Protein AF-A0A925W8T1-F1 (afdb_monomer_lite)

Radius of gyration: 24.23 Å; chains: 1; bounding box: 52×36×77 Å

Structure (mmCIF, N/CA/C/O backbone):
data_AF-A0A925W8T1-F1
#
_entry.id   AF-A0A925W8T1-F1
#
loop_
_atom_site.group_PDB
_atom_site.id
_atom_site.type_symbol
_atom_site.label_atom_id
_atom_site.label_alt_id
_atom_site.label_comp_id
_atom_site.label_asym_id
_atom_site.label_entity_id
_atom_site.label_seq_id
_atom_site.pdbx_PDB_ins_code
_atom_site.Cartn_x
_atom_site.Cartn_y
_atom_site.Cartn_z
_atom_site.occupancy
_atom_site.B_iso_or_equiv
_atom_site.auth_seq_id
_atom_site.auth_comp_id
_atom_site.auth_asym_id
_atom_site.auth_atom_id
_atom_site.pdbx_PDB_model_num
ATOM 1 N N . GLY A 1 1 ? -31.695 -5.534 8.759 1.00 83.12 1 GLY A N 1
ATOM 2 C CA . GLY A 1 1 ? -30.241 -5.571 9.000 1.00 83.12 1 GLY A CA 1
ATOM 3 C C . GLY A 1 1 ? -29.529 -6.253 7.851 1.00 83.12 1 GLY A C 1
ATOM 4 O O . GLY A 1 1 ? -29.189 -5.572 6.898 1.00 83.12 1 GLY A O 1
ATOM 5 N N . ALA A 1 2 ? -29.383 -7.581 7.902 1.00 87.00 2 ALA A N 1
ATOM 6 C CA . ALA A 1 2 ? -28.618 -8.359 6.917 1.00 87.00 2 ALA A CA 1
ATOM 7 C C . ALA A 1 2 ? -29.061 -8.156 5.456 1.00 87.00 2 ALA A C 1
ATOM 9 O O . ALA A 1 2 ? -28.222 -7.875 4.614 1.00 87.00 2 ALA A O 1
ATOM 10 N N . ALA A 1 3 ? -30.365 -8.206 5.163 1.00 93.88 3 ALA A N 1
ATOM 11 C CA . ALA A 1 3 ? -30.864 -7.979 3.801 1.00 93.88 3 ALA A CA 1
ATOM 12 C C . ALA A 1 3 ? -30.507 -6.583 3.258 1.00 93.88 3 ALA A C 1
ATOM 14 O O . ALA A 1 3 ? -30.093 -6.456 2.113 1.00 93.88 3 ALA A O 1
ATOM 15 N N . LEU A 1 4 ? -30.606 -5.543 4.095 1.00 93.62 4 LEU A N 1
ATOM 16 C CA . LEU A 1 4 ? -30.207 -4.186 3.715 1.00 93.62 4 LEU A CA 1
ATOM 17 C C . LEU A 1 4 ? -28.690 -4.090 3.505 1.00 93.62 4 LEU A C 1
ATOM 19 O O . LEU A 1 4 ? -28.257 -3.466 2.548 1.00 93.62 4 LEU A O 1
ATOM 23 N N . ALA A 1 5 ? -27.888 -4.734 4.357 1.00 90.25 5 ALA A N 1
ATOM 24 C CA . ALA A 1 5 ? -26.436 -4.781 4.186 1.00 90.25 5 ALA A CA 1
ATOM 25 C C . ALA A 1 5 ? -26.038 -5.488 2.879 1.00 90.25 5 ALA A C 1
ATOM 27 O O . ALA A 1 5 ? -25.214 -4.969 2.135 1.00 90.25 5 ALA A O 1
ATOM 28 N N . LEU A 1 6 ? -26.671 -6.622 2.560 1.00 94.88 6 LEU A N 1
ATOM 29 C CA . LEU A 1 6 ? -26.467 -7.329 1.294 1.00 94.88 6 LEU A CA 1
ATOM 30 C C . LEU A 1 6 ? -26.912 -6.492 0.096 1.00 94.88 6 LEU A C 1
ATOM 32 O O . LEU A 1 6 ? -26.213 -6.469 -0.906 1.00 94.88 6 LEU A O 1
ATOM 36 N N . LEU A 1 7 ? -28.029 -5.770 0.201 1.00 96.88 7 LEU A N 1
ATOM 37 C CA . LEU A 1 7 ? -28.478 -4.865 -0.854 1.00 96.88 7 LEU A CA 1
ATOM 38 C C . LEU A 1 7 ? -27.454 -3.748 -1.097 1.00 96.88 7 LEU A C 1
ATOM 40 O O . LEU A 1 7 ? -27.077 -3.515 -2.242 1.00 96.88 7 LEU A O 1
ATOM 44 N N . LEU A 1 8 ? -26.960 -3.111 -0.031 1.00 97.25 8 LEU A N 1
ATOM 45 C CA . LEU A 1 8 ? -25.934 -2.067 -0.115 1.00 97.25 8 LEU A CA 1
ATOM 46 C C . LEU A 1 8 ? -24.600 -2.598 -0.658 1.00 97.25 8 LEU A C 1
ATOM 48 O O . LEU A 1 8 ? -23.899 -1.873 -1.356 1.00 97.25 8 LEU A O 1
ATOM 52 N N . TRP A 1 9 ? -24.256 -3.855 -0.366 1.00 96.38 9 TRP A N 1
ATOM 53 C CA . TRP A 1 9 ? -23.019 -4.484 -0.834 1.00 96.38 9 TRP A CA 1
ATOM 54 C C . TRP A 1 9 ? -23.154 -5.172 -2.204 1.00 96.38 9 TRP A C 1
ATOM 56 O O . TRP A 1 9 ? -22.153 -5.471 -2.852 1.00 96.38 9 TRP A O 1
ATOM 66 N N . SER A 1 10 ? -24.380 -5.377 -2.692 1.00 97.19 10 SER A N 1
ATOM 67 C CA . SER A 1 10 ? -24.643 -6.076 -3.954 1.00 97.19 10 SER A CA 1
ATOM 68 C C . SER A 1 10 ? -23.937 -5.483 -5.181 1.00 97.19 10 SER A C 1
ATOM 70 O O . SER A 1 10 ? -23.471 -6.288 -5.989 1.00 97.19 10 SER A O 1
ATOM 72 N N . PRO A 1 11 ? -23.743 -4.150 -5.330 1.00 97.50 11 PRO A N 1
ATOM 73 C CA . PRO A 1 11 ? -22.988 -3.620 -6.466 1.00 97.50 11 PRO A CA 1
ATOM 74 C C . PRO A 1 11 ? -21.534 -4.103 -6.479 1.00 97.50 11 PRO A C 1
ATOM 76 O O . PRO A 1 11 ? -20.989 -4.396 -7.538 1.00 97.50 11 PRO A O 1
ATOM 79 N N . ASN A 1 12 ? -20.916 -4.249 -5.302 1.00 95.81 12 ASN A N 1
ATOM 80 C CA . ASN A 1 12 ? -19.551 -4.754 -5.178 1.00 95.81 12 ASN A CA 1
ATOM 81 C C . ASN A 1 12 ? -19.480 -6.254 -5.499 1.00 95.81 12 ASN A C 1
ATOM 83 O O . ASN A 1 12 ? -18.602 -6.667 -6.250 1.00 95.81 12 ASN A O 1
ATOM 87 N N . LEU A 1 13 ? -20.434 -7.052 -5.006 1.00 95.75 13 LEU A N 1
ATOM 88 C CA . LEU A 1 13 ? -20.516 -8.485 -5.315 1.00 95.75 13 LEU A CA 1
ATOM 89 C C . LEU A 1 13 ? -20.732 -8.745 -6.809 1.00 95.75 13 LEU A C 1
ATOM 91 O O . LEU A 1 13 ? -20.100 -9.631 -7.381 1.00 95.75 13 LEU A O 1
ATOM 95 N N . LEU A 1 14 ? -21.604 -7.959 -7.445 1.00 97.12 14 LEU A N 1
ATOM 96 C CA . LEU A 1 14 ? -21.852 -8.053 -8.879 1.00 97.12 14 LEU A CA 1
ATOM 97 C C . LEU A 1 14 ? -20.594 -7.703 -9.677 1.00 97.12 14 LEU A C 1
ATOM 99 O O . LEU A 1 14 ? -20.233 -8.439 -10.592 1.00 97.12 14 LEU A O 1
ATOM 103 N N . TRP A 1 15 ? -19.905 -6.623 -9.301 1.00 95.62 15 TRP A N 1
ATOM 104 C CA . TRP A 1 15 ? -18.660 -6.228 -9.949 1.00 95.62 15 TRP A CA 1
ATOM 105 C C . TRP A 1 15 ? -17.570 -7.298 -9.790 1.00 95.62 15 TRP A C 1
ATOM 107 O O . TRP A 1 15 ? -16.943 -7.668 -10.777 1.00 95.62 15 TRP A O 1
ATOM 117 N N . GLN A 1 16 ? -17.388 -7.865 -8.592 1.00 94.88 16 GLN A N 1
ATOM 118 C CA . GLN A 1 16 ? -16.431 -8.959 -8.367 1.00 94.88 16 GLN A CA 1
ATOM 119 C C . GLN A 1 16 ? -16.737 -10.163 -9.267 1.00 94.88 16 GLN A C 1
ATOM 121 O O . GLN A 1 16 ? -15.839 -10.670 -9.935 1.00 94.88 16 GLN A O 1
ATOM 126 N N . ALA A 1 17 ? -18.005 -10.582 -9.341 1.00 95.81 17 ALA A N 1
ATOM 127 C CA . ALA A 1 17 ? -18.419 -11.704 -10.179 1.00 95.81 17 ALA A CA 1
ATOM 128 C C . ALA A 1 17 ? -18.184 -11.443 -11.678 1.00 95.81 17 ALA A C 1
ATOM 130 O O . ALA A 1 17 ? -17.764 -12.347 -12.396 1.00 95.81 17 ALA A O 1
ATOM 131 N N . GLN A 1 18 ? -18.417 -10.213 -12.146 1.00 95.62 18 GLN A N 1
ATOM 132 C CA . GLN A 1 18 ? -18.192 -9.816 -13.541 1.00 95.62 18 GLN A CA 1
ATOM 133 C C . GLN A 1 18 ? -16.706 -9.696 -13.912 1.00 95.62 18 GLN A C 1
ATOM 135 O O . GLN A 1 18 ? -16.379 -9.787 -15.090 1.00 95.62 18 GLN A O 1
ATOM 140 N N . ASN A 1 19 ? -15.817 -9.527 -12.928 1.00 91.38 19 ASN A N 1
ATOM 141 C CA . ASN A 1 19 ? -14.378 -9.330 -13.134 1.00 91.38 19 ASN A CA 1
ATOM 142 C C . ASN A 1 19 ? -13.529 -10.521 -12.650 1.00 91.38 19 ASN A C 1
ATOM 144 O O . ASN A 1 19 ? -12.322 -10.387 -12.475 1.00 91.38 19 ASN A O 1
ATOM 148 N N . GLY A 1 20 ? -14.139 -11.691 -12.420 1.00 91.44 20 GLY A N 1
ATOM 149 C CA . GLY A 1 20 ? -13.403 -12.915 -12.082 1.00 91.44 20 GLY A CA 1
ATOM 150 C C . GLY A 1 20 ? -12.859 -12.975 -10.651 1.00 91.44 20 GLY A C 1
ATOM 151 O O . GLY A 1 20 ? -11.894 -13.686 -10.402 1.00 91.44 20 GLY A O 1
ATOM 152 N N . TRP A 1 21 ? -13.484 -12.269 -9.704 1.00 93.00 21 TRP A N 1
ATOM 153 C CA . TRP A 1 21 ? -13.113 -12.248 -8.280 1.00 93.00 21 TRP A CA 1
ATOM 154 C C . TRP A 1 21 ? -11.670 -11.781 -7.999 1.00 93.00 21 TRP A C 1
ATOM 156 O O . TRP A 1 21 ? -10.923 -12.479 -7.306 1.00 93.00 21 TRP A O 1
ATOM 166 N N . PRO A 1 22 ? -11.264 -10.576 -8.446 1.00 90.94 22 PRO A N 1
ATOM 167 C CA . PRO A 1 22 ? -9.912 -10.059 -8.215 1.00 90.94 22 PRO A CA 1
ATOM 168 C C . PRO A 1 22 ? -9.542 -9.975 -6.726 1.00 90.94 22 PRO A C 1
ATOM 170 O O . PRO A 1 22 ? -8.374 -10.111 -6.373 1.00 90.94 22 PRO A O 1
ATOM 173 N N . GLN A 1 23 ? -10.521 -9.808 -5.827 1.00 90.50 23 GLN A N 1
ATOM 174 C CA . GLN A 1 23 ? -10.261 -9.845 -4.386 1.00 90.50 23 GLN A CA 1
ATOM 175 C C . GLN A 1 23 ? -9.788 -11.227 -3.907 1.00 90.50 23 GLN A C 1
ATOM 177 O O . GLN A 1 23 ? -8.952 -11.297 -3.009 1.00 90.50 23 GLN A O 1
ATOM 182 N N . ALA A 1 24 ? -10.310 -12.314 -4.484 1.00 91.62 24 ALA A N 1
ATOM 183 C CA . ALA A 1 24 ? -9.874 -13.668 -4.152 1.00 91.62 24 ALA A CA 1
ATOM 184 C C . ALA A 1 24 ? -8.456 -13.925 -4.679 1.00 91.62 24 ALA A C 1
ATOM 186 O O . ALA A 1 24 ? -7.611 -14.376 -3.914 1.00 91.62 24 ALA A O 1
ATOM 187 N N . ALA A 1 25 ? -8.173 -13.527 -5.925 1.00 91.00 25 ALA A N 1
ATOM 188 C CA . ALA A 1 25 ? -6.834 -13.619 -6.510 1.00 91.00 25 ALA A CA 1
ATOM 189 C C . ALA A 1 25 ? -5.784 -12.847 -5.686 1.00 91.00 25 ALA A C 1
ATOM 191 O O . ALA A 1 25 ? -4.718 -13.374 -5.379 1.00 91.00 25 ALA A O 1
ATOM 192 N N . MET A 1 26 ? -6.113 -11.628 -5.245 1.00 90.94 26 MET A N 1
ATOM 193 C CA . MET A 1 26 ? -5.250 -10.847 -4.353 1.00 90.94 26 MET A CA 1
ATOM 194 C C . MET A 1 26 ? -5.062 -11.526 -2.986 1.00 90.94 26 MET A C 1
ATOM 196 O O . MET A 1 26 ? -3.954 -11.557 -2.457 1.00 90.94 26 MET A O 1
ATOM 200 N N . ALA A 1 27 ? -6.127 -12.087 -2.403 1.00 90.50 27 ALA A N 1
ATOM 201 C CA . ALA A 1 27 ? -6.033 -12.796 -1.128 1.00 90.50 27 ALA A CA 1
ATOM 202 C C . ALA A 1 27 ? -5.154 -14.055 -1.226 1.00 90.50 27 ALA A C 1
ATOM 204 O O . ALA A 1 27 ? -4.393 -14.332 -0.299 1.00 90.50 27 ALA A O 1
ATOM 205 N N . ASP A 1 28 ? -5.237 -14.790 -2.337 1.00 91.19 28 ASP A N 1
ATOM 206 C CA . ASP A 1 28 ? -4.373 -15.938 -2.610 1.00 91.19 28 ASP A CA 1
ATOM 207 C C . ASP A 1 28 ? -2.910 -15.500 -2.774 1.00 91.19 28 ASP A C 1
ATOM 209 O O . ASP A 1 28 ? -2.044 -16.081 -2.121 1.00 91.19 28 ASP A O 1
ATOM 213 N N . SER A 1 29 ? -2.646 -14.417 -3.516 1.00 89.50 29 SER A N 1
ATOM 214 C CA . SER A 1 29 ? -1.294 -13.857 -3.665 1.00 89.50 29 SER A CA 1
ATOM 215 C C . SER A 1 29 ? -0.671 -13.452 -2.326 1.00 89.50 29 SER A C 1
ATOM 217 O O . SER A 1 29 ? 0.427 -13.886 -1.983 1.00 89.50 29 SER A O 1
ATOM 219 N N . ILE A 1 30 ? -1.403 -12.688 -1.504 1.00 88.62 30 ILE A N 1
ATOM 220 C CA . ILE A 1 30 ? -0.943 -12.284 -0.163 1.00 88.62 30 ILE A CA 1
ATOM 221 C C . ILE A 1 30 ? -0.680 -13.513 0.712 1.00 88.62 30 ILE A C 1
ATOM 223 O O . ILE A 1 30 ? 0.279 -13.546 1.483 1.00 88.62 30 ILE A O 1
ATOM 227 N N . ARG A 1 31 ? -1.533 -14.539 0.622 1.00 90.69 31 ARG A N 1
ATOM 228 C CA . ARG A 1 31 ? -1.366 -15.770 1.397 1.00 90.69 31 ARG A CA 1
ATOM 229 C C . ARG A 1 31 ? -0.107 -16.534 0.988 1.00 90.69 31 ARG A C 1
ATOM 231 O O . ARG A 1 31 ? 0.517 -17.132 1.864 1.00 90.69 31 ARG A O 1
ATOM 238 N N . GLU A 1 32 ? 0.217 -16.565 -0.299 1.00 90.38 32 GLU A N 1
ATOM 239 C CA . GLU A 1 32 ? 1.383 -17.268 -0.841 1.00 90.38 32 GLU A CA 1
ATOM 240 C C . GLU A 1 32 ? 2.694 -16.542 -0.534 1.00 90.38 32 GLU A C 1
ATOM 242 O O . GLU A 1 32 ? 3.654 -17.196 -0.133 1.00 90.38 32 GLU A O 1
ATOM 247 N N . GLN A 1 33 ? 2.714 -15.213 -0.654 1.00 85.12 33 GLN A N 1
ATOM 248 C CA . GLN A 1 33 ? 3.902 -14.394 -0.400 1.00 85.12 33 GLN A CA 1
ATOM 249 C C . GLN A 1 33 ? 4.166 -14.210 1.103 1.00 85.12 33 GLN A C 1
ATOM 251 O O . GLN A 1 33 ? 5.224 -14.584 1.605 1.00 85.12 33 GLN A O 1
ATOM 256 N N . ASP A 1 34 ? 3.166 -13.716 1.841 1.00 89.00 34 ASP A N 1
ATOM 257 C CA . ASP A 1 34 ? 3.345 -13.197 3.206 1.00 89.00 34 ASP A CA 1
ATOM 258 C C . ASP A 1 34 ? 2.569 -14.004 4.260 1.00 89.00 34 ASP A C 1
ATOM 260 O O . ASP A 1 34 ? 2.610 -13.718 5.458 1.00 89.00 34 ASP A O 1
ATOM 264 N N . GLY A 1 35 ? 1.796 -15.015 3.854 1.00 92.56 35 GLY A N 1
ATOM 265 C CA . GLY A 1 35 ? 0.783 -15.614 4.721 1.00 92.56 35 GLY A CA 1
ATOM 266 C C . GLY A 1 35 ? 1.336 -16.273 5.989 1.00 92.56 35 GLY A C 1
ATOM 267 O O . GLY A 1 35 ? 0.632 -16.323 7.001 1.00 92.56 35 GLY A O 1
ATOM 268 N N . ALA A 1 36 ? 2.551 -16.824 5.962 1.00 92.81 36 ALA A N 1
ATOM 269 C CA . ALA A 1 36 ? 3.170 -17.414 7.152 1.00 92.81 36 ALA A CA 1
ATOM 270 C C . ALA A 1 36 ? 3.574 -16.332 8.163 1.00 92.81 36 ALA A C 1
ATOM 272 O O . ALA A 1 36 ? 3.228 -16.428 9.343 1.00 92.81 36 ALA A O 1
ATOM 273 N N . GLU A 1 37 ? 4.239 -15.282 7.682 1.00 91.94 37 GLU A N 1
ATOM 274 C CA . GLU A 1 37 ? 4.638 -14.134 8.490 1.00 91.94 37 GLU A CA 1
ATOM 275 C C . GLU A 1 37 ? 3.416 -13.413 9.057 1.00 91.94 37 GLU A C 1
ATOM 277 O O . GLU A 1 37 ? 3.319 -13.252 10.272 1.00 91.94 37 GLU A O 1
ATOM 282 N N . ASN A 1 38 ? 2.430 -13.090 8.215 1.00 93.50 38 ASN A N 1
ATOM 283 C CA . ASN A 1 38 ? 1.188 -12.432 8.624 1.00 93.50 38 ASN A CA 1
ATOM 284 C C . ASN A 1 38 ? 0.483 -13.181 9.758 1.00 93.50 38 ASN A C 1
ATOM 286 O O . ASN A 1 38 ? -0.018 -12.562 10.694 1.00 93.50 38 ASN A O 1
ATOM 290 N N . ARG A 1 39 ? 0.453 -14.520 9.714 1.00 94.88 39 ARG A N 1
ATOM 291 C CA . ARG A 1 39 ? -0.140 -15.345 10.782 1.00 94.88 39 ARG A CA 1
ATOM 292 C C . ARG A 1 39 ? 0.668 -15.293 12.070 1.00 94.88 39 ARG A C 1
ATOM 294 O O . ARG A 1 39 ? 0.080 -15.205 13.147 1.00 94.88 39 ARG A O 1
ATOM 301 N N . LEU A 1 40 ? 1.994 -15.355 11.961 1.00 94.81 40 LEU A N 1
ATOM 302 C CA . LEU A 1 40 ? 2.904 -15.311 13.102 1.00 94.81 40 LEU A CA 1
ATOM 303 C C . LEU A 1 40 ? 2.841 -13.952 13.814 1.00 94.81 40 LEU A C 1
ATOM 305 O O . LEU A 1 40 ? 2.781 -13.891 15.043 1.00 94.81 40 LEU A O 1
ATOM 309 N N . THR A 1 41 ? 2.818 -12.865 13.044 1.00 91.94 41 THR A N 1
ATOM 310 C CA . THR A 1 41 ? 2.829 -11.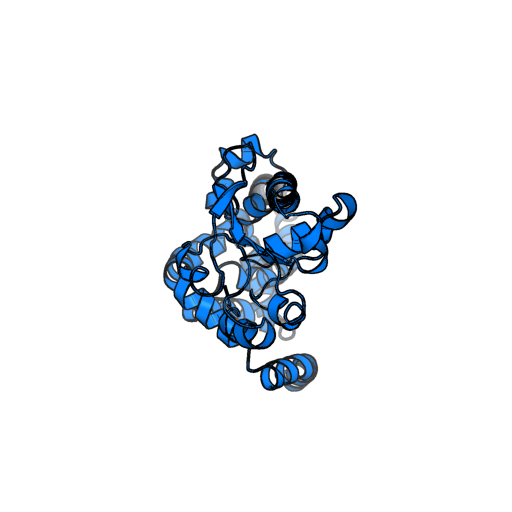489 13.551 1.00 91.94 41 THR A CA 1
ATOM 311 C C . THR A 1 41 ? 1.433 -10.958 13.883 1.00 91.94 41 THR A C 1
ATOM 313 O O . THR A 1 41 ? 1.323 -9.941 14.569 1.00 91.94 41 THR A O 1
ATOM 316 N N . PHE A 1 42 ? 0.359 -11.656 13.487 1.00 94.19 42 PHE A N 1
ATOM 317 C CA . PHE A 1 42 ? -1.023 -11.199 13.650 1.00 94.19 42 PHE A CA 1
ATOM 318 C C . PHE A 1 42 ? -1.338 -10.706 15.068 1.00 94.19 42 PHE A C 1
ATOM 320 O O . PHE A 1 42 ? -1.718 -9.549 15.255 1.00 94.19 42 PHE A O 1
ATOM 327 N N . LEU A 1 43 ? -1.187 -11.581 16.071 1.00 91.69 43 LEU A N 1
ATOM 328 C CA . LEU A 1 43 ? -1.544 -11.291 17.461 1.00 91.69 43 LEU A CA 1
ATOM 329 C C . LEU A 1 43 ? -0.681 -10.186 18.097 1.00 91.69 43 LEU A C 1
ATOM 331 O O . LEU A 1 43 ? -1.274 -9.269 18.673 1.00 91.69 43 LEU A O 1
ATOM 335 N N . PRO A 1 44 ? 0.669 -10.217 18.024 1.00 91.81 44 PRO A N 1
ATOM 336 C CA . PRO A 1 44 ? 1.468 -9.133 18.588 1.00 91.81 44 PRO A CA 1
ATOM 337 C C . PRO A 1 44 ? 1.156 -7.787 17.920 1.00 91.81 44 PRO A C 1
ATOM 339 O O . PRO A 1 44 ? 1.030 -6.781 18.623 1.00 91.81 44 PRO A O 1
ATOM 342 N N . LEU A 1 45 ? 0.920 -7.759 16.603 1.00 90.00 45 LEU A N 1
ATOM 343 C CA . LEU A 1 45 ? 0.573 -6.520 15.906 1.00 90.00 45 LEU A CA 1
ATOM 344 C C . LEU A 1 45 ? -0.812 -5.978 16.281 1.00 90.00 45 LEU A C 1
ATOM 346 O O . LEU A 1 45 ? -0.966 -4.761 16.312 1.00 90.00 45 LEU A O 1
ATOM 350 N N . GLN A 1 46 ? -1.787 -6.805 16.687 1.00 90.00 46 GLN A N 1
ATOM 351 C CA . GLN A 1 46 ? -3.068 -6.277 17.198 1.00 90.00 46 GLN A CA 1
ATOM 352 C C . GLN A 1 46 ? -2.889 -5.386 18.438 1.00 90.00 46 GLN A C 1
ATOM 354 O O . GLN A 1 46 ? -3.659 -4.449 18.647 1.00 90.00 46 GLN A O 1
ATOM 359 N N . LEU A 1 47 ? -1.880 -5.671 19.267 1.00 88.00 47 LEU A N 1
ATOM 360 C CA . LEU A 1 47 ? -1.570 -4.875 20.456 1.00 88.00 47 LEU A CA 1
ATOM 361 C C . LEU A 1 47 ? -0.737 -3.641 20.105 1.00 88.00 47 LEU A C 1
ATOM 363 O O . LEU A 1 47 ? -0.963 -2.569 20.665 1.00 88.00 47 LEU A O 1
ATOM 367 N N . VAL A 1 48 ? 0.223 -3.790 19.189 1.00 86.56 48 VAL A N 1
ATOM 368 C CA . VAL A 1 48 ? 1.150 -2.716 18.806 1.00 86.56 48 VAL A CA 1
ATOM 369 C C . VAL A 1 48 ? 0.461 -1.653 17.952 1.00 86.56 48 VAL A C 1
ATOM 371 O O . VAL A 1 48 ? 0.586 -0.474 18.272 1.00 86.56 48 VAL A O 1
ATOM 374 N N . LEU A 1 49 ? -0.319 -2.045 16.938 1.00 83.31 49 LEU A N 1
ATOM 375 C CA . LEU A 1 49 ? -0.958 -1.121 15.987 1.00 83.31 49 LEU A CA 1
ATOM 376 C C . LEU A 1 49 ? -1.947 -0.152 16.653 1.00 83.31 49 LEU A C 1
ATOM 378 O O . LEU A 1 49 ? -2.117 0.973 16.195 1.00 83.31 49 LEU A O 1
ATOM 382 N N . LEU A 1 50 ? -2.588 -0.565 17.750 1.00 80.69 50 LEU A N 1
ATOM 383 C CA . LEU A 1 50 ? -3.481 0.291 18.538 1.00 80.69 50 LEU A CA 1
ATOM 384 C C . LEU A 1 50 ? -2.747 1.081 19.635 1.00 80.69 50 LEU A C 1
ATOM 386 O O . LEU A 1 50 ? -3.308 2.020 20.188 1.00 80.69 50 LEU A O 1
ATOM 390 N N . SER A 1 51 ? -1.517 0.694 19.977 1.00 89.25 51 SER A N 1
ATOM 391 C CA . SER A 1 51 ? -0.864 0.906 21.274 1.00 89.25 51 SER A CA 1
ATOM 392 C C . SER A 1 51 ? -1.433 0.025 22.403 1.00 89.25 51 SER A C 1
ATOM 394 O O . SER A 1 51 ? -2.627 0.105 22.722 1.00 89.25 51 SER A O 1
ATOM 396 N N . PRO A 1 52 ? -0.579 -0.724 23.136 1.00 91.25 52 PRO A N 1
ATOM 397 C CA . PRO A 1 52 ? -1.005 -1.511 24.297 1.00 91.25 52 PRO A CA 1
ATOM 398 C C . PRO A 1 52 ? -1.696 -0.672 25.383 1.00 91.25 52 PRO A C 1
ATOM 400 O O . PRO A 1 52 ? -2.540 -1.170 26.128 1.00 91.25 52 PRO A O 1
ATOM 403 N N . LEU A 1 53 ? -1.375 0.624 25.452 1.00 93.12 53 LEU A N 1
ATOM 404 C CA . LEU A 1 53 ? -1.949 1.569 26.412 1.00 93.12 53 LEU A CA 1
ATOM 405 C C . LEU A 1 53 ? -3.431 1.871 26.146 1.00 93.12 53 LEU A C 1
ATOM 407 O O . LEU A 1 53 ? -4.142 2.274 27.068 1.00 93.12 53 LEU A O 1
ATOM 411 N N . LEU A 1 54 ? -3.914 1.660 24.917 1.00 91.88 54 LEU A N 1
ATOM 412 C CA . LEU A 1 54 ? -5.314 1.876 24.540 1.00 91.88 54 LEU A CA 1
ATOM 413 C C . LEU A 1 54 ? -6.171 0.604 24.642 1.00 91.88 54 LEU A C 1
ATOM 415 O O . LEU A 1 54 ? -7.396 0.680 24.546 1.00 91.88 54 LEU A O 1
ATOM 419 N N . VAL A 1 55 ? -5.574 -0.560 24.919 1.00 93.44 55 VAL A N 1
ATOM 420 C CA . VAL A 1 55 ? -6.306 -1.831 25.060 1.00 93.44 55 VAL A CA 1
ATOM 421 C C . VAL A 1 55 ? -7.387 -1.779 26.153 1.00 93.44 55 VAL A C 1
ATOM 423 O O . VAL A 1 55 ? -8.511 -2.205 25.879 1.00 93.44 55 VAL A O 1
ATOM 426 N N . PRO A 1 56 ? -7.154 -1.220 27.361 1.00 94.56 56 PRO A N 1
ATOM 427 C CA . PRO A 1 56 ? -8.219 -1.110 28.361 1.00 94.56 56 PRO A CA 1
ATOM 428 C C . PRO A 1 56 ? -9.416 -0.289 27.865 1.00 94.56 56 PRO A C 1
ATOM 430 O O . PRO A 1 56 ? -10.564 -0.639 28.137 1.00 94.56 56 PRO A O 1
ATOM 433 N N . LEU A 1 57 ? -9.155 0.776 27.099 1.00 94.88 57 LEU A N 1
ATOM 434 C CA . LEU A 1 57 ? -10.190 1.621 26.508 1.00 94.88 57 LEU A CA 1
ATOM 435 C C . LEU A 1 57 ? -11.010 0.846 25.466 1.00 94.88 57 LEU A C 1
ATOM 437 O O . LEU A 1 57 ? -12.242 0.915 25.476 1.00 94.88 57 LEU A O 1
ATOM 441 N N . LEU A 1 58 ? -10.337 0.052 24.629 1.00 94.94 58 LEU A N 1
ATOM 442 C CA . LEU A 1 58 ? -10.968 -0.850 23.666 1.00 94.94 58 LEU A CA 1
ATOM 443 C C . LEU A 1 58 ? -11.895 -1.863 24.359 1.00 94.94 58 LEU A C 1
ATOM 445 O O . LEU A 1 58 ? -13.033 -2.052 23.928 1.00 94.94 58 LEU A O 1
ATOM 449 N N . VAL A 1 59 ? -11.442 -2.477 25.459 1.00 96.31 59 VAL A N 1
ATOM 450 C CA . VAL A 1 59 ? -12.232 -3.446 26.241 1.00 96.31 59 VAL A CA 1
ATOM 451 C C . VAL A 1 59 ? -13.485 -2.792 26.822 1.00 96.31 59 VAL A C 1
ATOM 453 O O . VAL A 1 59 ? -14.576 -3.354 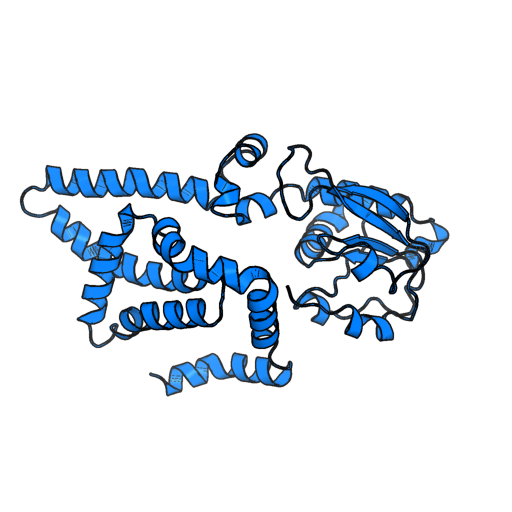26.715 1.00 96.31 59 VAL A O 1
ATOM 456 N N . VAL A 1 60 ? -13.364 -1.587 27.391 1.00 97.62 60 VAL A N 1
ATOM 457 C CA . VAL A 1 60 ? -14.520 -0.823 27.889 1.00 97.62 60 VAL A CA 1
ATOM 458 C C . VAL A 1 60 ? -15.524 -0.577 26.763 1.00 97.62 60 VAL A C 1
ATOM 460 O O . VAL A 1 60 ? -16.715 -0.830 26.943 1.00 97.62 60 VAL A O 1
ATOM 463 N N . GLY A 1 61 ? -15.051 -0.154 25.590 1.00 97.56 61 GLY A N 1
ATOM 464 C CA . GLY A 1 61 ? -15.883 0.028 24.405 1.00 97.56 61 GLY A CA 1
ATOM 465 C C . GLY A 1 61 ? -16.588 -1.243 23.949 1.00 97.56 61 GLY A C 1
ATOM 466 O O . GLY A 1 61 ? -17.804 -1.244 23.759 1.00 97.56 61 GLY A O 1
ATOM 467 N N . GLY A 1 62 ? -15.855 -2.352 23.858 1.00 97.38 62 GLY A N 1
ATOM 468 C CA . GLY A 1 62 ? -16.410 -3.658 23.510 1.00 97.38 62 GLY A CA 1
ATOM 469 C C . GLY A 1 62 ? -17.522 -4.093 24.467 1.00 97.38 62 GLY A C 1
ATOM 470 O O . GLY A 1 62 ? -18.569 -4.559 24.018 1.00 97.38 62 GLY A O 1
ATOM 471 N N . VAL A 1 63 ? -17.345 -3.869 25.773 1.00 97.69 63 VAL A N 1
ATOM 472 C CA . VAL A 1 63 ? -18.355 -4.158 26.804 1.00 97.69 63 VAL A CA 1
ATOM 473 C C . VAL A 1 63 ? -19.587 -3.253 26.674 1.00 97.69 63 VAL A C 1
ATOM 475 O O . VAL A 1 63 ? -20.714 -3.726 26.837 1.00 97.69 63 VAL A O 1
ATOM 478 N N . VAL A 1 64 ? -19.401 -1.963 26.382 1.00 97.56 64 VAL A N 1
ATOM 479 C CA . VAL A 1 64 ? -20.502 -1.006 26.165 1.00 97.56 64 VAL A CA 1
ATOM 480 C C . VAL A 1 64 ? -21.342 -1.420 24.963 1.00 97.56 64 VAL A C 1
ATOM 482 O O . VAL A 1 64 ? -22.563 -1.540 25.075 1.00 97.56 64 VAL A O 1
ATOM 485 N N . LEU A 1 65 ? -20.689 -1.692 23.832 1.00 97.19 65 LEU A N 1
ATOM 486 C CA . LEU A 1 65 ? -21.360 -2.097 22.601 1.00 97.19 65 LEU A CA 1
ATOM 487 C C . LEU A 1 65 ? -22.026 -3.469 22.756 1.00 97.19 65 LEU A C 1
ATOM 489 O O . LEU A 1 65 ? -23.162 -3.636 22.322 1.00 97.19 65 LEU A O 1
ATOM 493 N N . TRP A 1 66 ? -21.395 -4.415 23.461 1.00 97.38 66 TRP A N 1
ATOM 494 C CA . TRP A 1 66 ? -21.973 -5.735 23.740 1.00 97.38 66 TRP A CA 1
ATOM 495 C C . TRP A 1 66 ? -23.292 -5.655 24.515 1.00 97.38 66 TRP A C 1
ATOM 497 O O . TRP A 1 66 ? -24.227 -6.407 24.240 1.00 97.38 66 TRP A O 1
ATOM 507 N N . ARG A 1 67 ? -23.380 -4.726 25.477 1.00 96.25 67 ARG A N 1
ATOM 508 C CA . ARG A 1 67 ? -24.587 -4.493 26.287 1.00 96.25 67 ARG A CA 1
ATOM 509 C C . ARG A 1 67 ? -25.689 -3.749 25.535 1.00 96.25 67 ARG A C 1
ATOM 511 O O . ARG A 1 67 ? -26.824 -3.733 26.005 1.00 96.25 67 ARG A O 1
ATOM 518 N N . SER A 1 68 ? -25.388 -3.146 24.388 1.00 94.00 68 SER A N 1
ATOM 519 C CA . SER A 1 68 ? -26.383 -2.480 23.557 1.00 94.00 68 SER A CA 1
ATOM 520 C C . SER A 1 68 ? -26.905 -3.419 22.474 1.00 94.00 68 SER A C 1
ATOM 522 O O . SER A 1 68 ? -26.175 -3.797 21.560 1.00 94.00 68 SER A O 1
ATOM 524 N N . ALA A 1 69 ? -28.197 -3.753 22.525 1.00 87.88 69 ALA A N 1
ATOM 525 C CA . ALA A 1 69 ? -28.821 -4.627 21.530 1.00 87.88 69 ALA A CA 1
ATOM 526 C C . ALA A 1 69 ? -28.629 -4.122 20.086 1.00 87.88 69 ALA A C 1
ATOM 528 O O . ALA A 1 69 ? -28.402 -4.930 19.186 1.00 87.88 69 ALA A O 1
ATOM 529 N N . SER A 1 70 ? -28.649 -2.800 19.884 1.00 89.56 70 SER A N 1
ATOM 530 C CA . SER A 1 70 ? -28.489 -2.164 18.572 1.00 89.56 70 SER A CA 1
ATOM 531 C C . SER A 1 70 ? -27.051 -2.184 18.048 1.00 89.56 70 SER A C 1
ATOM 533 O O . SER A 1 70 ? -26.853 -2.166 16.838 1.00 89.56 70 SER A O 1
ATOM 535 N N . TRP A 1 71 ? -26.048 -2.233 18.935 1.00 92.75 71 TRP A N 1
ATOM 536 C CA . TRP A 1 71 ? -24.637 -2.056 18.564 1.00 92.75 71 TRP A CA 1
ATOM 537 C C . TRP A 1 71 ? -23.746 -3.278 18.830 1.00 92.75 71 TRP A C 1
ATOM 539 O O . TRP A 1 71 ? -22.591 -3.297 18.410 1.00 92.75 71 TRP A O 1
ATOM 549 N N . ARG A 1 72 ? -24.282 -4.338 19.448 1.00 94.44 72 ARG A N 1
ATOM 550 C CA . ARG A 1 72 ? -23.564 -5.589 19.757 1.00 94.44 72 ARG A CA 1
ATOM 551 C C . ARG A 1 72 ? -22.886 -6.232 18.547 1.00 94.44 72 ARG A C 1
ATOM 553 O O . ARG A 1 72 ? -21.866 -6.900 18.708 1.00 94.44 72 ARG A O 1
ATOM 560 N N . ALA A 1 73 ? -23.423 -6.015 17.345 1.00 92.69 73 ALA A N 1
ATOM 561 C CA . ALA A 1 73 ? -22.833 -6.501 16.102 1.00 92.69 73 ALA A CA 1
ATOM 562 C C . ALA A 1 73 ? -21.377 -6.034 15.915 1.00 92.69 73 ALA A C 1
ATOM 564 O O . ALA A 1 73 ? -20.566 -6.813 15.431 1.00 92.69 73 ALA A O 1
ATOM 565 N N . PHE A 1 74 ? -21.013 -4.828 16.366 1.00 93.62 74 PHE A N 1
ATOM 566 C CA . PHE A 1 74 ? -19.640 -4.320 16.265 1.00 93.62 74 PHE A CA 1
ATOM 567 C C . PHE A 1 74 ? -18.663 -5.068 17.179 1.00 93.62 74 PHE A C 1
ATOM 569 O O . PHE A 1 74 ? -17.556 -5.388 16.754 1.00 93.62 74 PHE A O 1
ATOM 576 N N . THR A 1 75 ? -19.080 -5.431 18.398 1.00 95.44 75 THR A N 1
ATOM 577 C CA . THR A 1 75 ? -18.253 -6.270 19.283 1.00 95.44 75 THR A CA 1
ATOM 578 C C . THR A 1 75 ? -18.057 -7.671 18.710 1.00 95.44 75 THR A C 1
ATOM 580 O O . THR A 1 75 ? -16.988 -8.241 18.878 1.00 95.44 75 THR A O 1
ATOM 583 N N . VAL A 1 76 ? -19.065 -8.228 18.027 1.00 95.12 76 VAL A N 1
ATOM 584 C CA . VAL A 1 76 ? -18.963 -9.539 17.356 1.00 95.12 76 VAL A CA 1
ATOM 585 C C . VAL A 1 76 ? -18.114 -9.459 16.085 1.00 95.12 76 VAL A C 1
ATOM 587 O O . VAL A 1 76 ? -17.368 -10.388 15.794 1.00 95.12 76 VAL A O 1
ATOM 590 N N . ALA A 1 77 ? -18.191 -8.354 15.342 1.00 95.31 77 ALA A N 1
ATOM 591 C CA . ALA A 1 77 ? -17.446 -8.175 14.100 1.00 95.31 77 ALA A CA 1
ATOM 592 C C . ALA A 1 77 ? -15.929 -8.238 14.317 1.00 95.31 77 ALA A C 1
ATOM 594 O O . ALA A 1 77 ? -15.235 -8.820 13.493 1.00 95.31 77 ALA A O 1
ATOM 595 N N . VAL A 1 78 ? -15.417 -7.705 15.432 1.00 95.50 78 VAL A N 1
ATOM 596 C CA . VAL A 1 78 ? -13.977 -7.700 15.741 1.00 95.50 78 VAL A CA 1
ATOM 597 C C . VAL A 1 78 ? -13.357 -9.107 15.741 1.00 95.50 78 VAL A C 1
ATOM 599 O O . VAL A 1 78 ? -12.476 -9.345 14.917 1.00 95.50 78 VAL A O 1
ATOM 602 N N . PRO A 1 79 ? -13.785 -10.062 16.593 1.00 95.75 79 PRO A N 1
ATOM 603 C CA . PRO A 1 79 ? -13.215 -11.406 16.595 1.00 95.75 79 PRO A CA 1
ATOM 604 C C . PRO A 1 79 ? -13.513 -12.176 15.305 1.00 95.75 79 PRO A C 1
ATOM 606 O O . PRO A 1 79 ? -12.700 -13.003 14.909 1.00 95.75 79 PRO A O 1
ATOM 609 N N . VAL A 1 80 ? -14.635 -11.904 14.626 1.00 97.00 80 VAL A N 1
ATOM 610 C CA . VAL A 1 80 ? -14.946 -12.537 13.333 1.00 97.00 80 VAL A CA 1
ATOM 611 C C . VAL A 1 80 ? -13.956 -12.092 12.260 1.00 97.00 80 VAL A C 1
ATOM 613 O O . VAL A 1 80 ? -13.347 -12.939 11.617 1.00 97.00 80 VAL A O 1
ATOM 616 N N . VAL A 1 81 ? -13.753 -10.783 12.087 1.00 96.31 81 VAL A N 1
ATOM 617 C CA . VAL A 1 81 ? -12.796 -10.249 11.108 1.00 96.31 81 VAL A CA 1
ATOM 618 C C . VAL A 1 81 ? -11.375 -10.651 11.483 1.00 96.31 81 VAL A C 1
ATOM 620 O O . VAL A 1 81 ? -10.640 -11.106 10.617 1.00 96.31 81 VAL A O 1
ATOM 623 N N . ALA A 1 82 ? -11.008 -10.591 12.765 1.00 95.88 82 ALA A N 1
ATOM 624 C CA . ALA A 1 82 ? -9.704 -11.052 13.231 1.00 95.88 82 ALA A CA 1
ATOM 625 C C . ALA A 1 82 ? -9.454 -12.532 12.899 1.00 95.88 82 ALA A C 1
ATOM 627 O O . ALA A 1 82 ? -8.386 -12.876 12.398 1.00 95.88 82 ALA A O 1
ATOM 628 N N . LEU A 1 83 ? -10.444 -13.402 13.125 1.00 96.88 83 LEU A N 1
ATOM 629 C CA . LEU A 1 83 ? -10.347 -14.818 12.780 1.00 96.88 83 LEU A CA 1
ATOM 630 C C . LEU A 1 83 ? -10.231 -15.018 11.265 1.00 96.88 83 LEU A C 1
ATOM 632 O O . LEU A 1 83 ? -9.379 -15.782 10.826 1.00 96.88 83 LEU A O 1
ATOM 636 N N . LEU A 1 84 ? -11.047 -14.326 10.465 1.00 95.31 84 LEU A N 1
ATOM 637 C CA . LEU A 1 84 ? -10.982 -14.409 9.004 1.00 95.31 84 LEU A CA 1
ATOM 638 C C . LEU A 1 84 ? -9.614 -13.964 8.477 1.00 95.31 84 LEU A C 1
ATOM 640 O O . LEU A 1 84 ? -9.031 -14.670 7.655 1.00 95.31 84 LEU A O 1
ATOM 644 N N . THR A 1 85 ? -9.072 -12.851 8.976 1.00 94.88 85 THR A N 1
ATOM 645 C CA . THR A 1 85 ? -7.732 -12.365 8.620 1.00 94.88 85 THR A CA 1
ATOM 646 C C . THR A 1 85 ? -6.659 -13.380 9.005 1.00 94.88 85 THR A C 1
ATOM 648 O O . THR A 1 85 ? -5.832 -13.741 8.170 1.00 94.88 85 THR A O 1
ATOM 651 N N . LEU A 1 86 ? -6.710 -13.915 10.228 1.00 95.12 86 LEU A N 1
ATOM 652 C CA . LEU A 1 86 ? -5.747 -14.907 10.703 1.00 95.12 86 LEU A CA 1
ATOM 653 C C . LEU A 1 86 ? -5.787 -16.199 9.871 1.00 95.12 86 LEU A C 1
ATOM 655 O O . LEU A 1 86 ? -4.747 -16.703 9.454 1.00 95.12 86 LEU A O 1
ATOM 659 N N . VAL A 1 87 ? -6.975 -16.743 9.595 1.00 94.19 87 VAL A N 1
ATOM 660 C CA . VAL A 1 87 ? -7.107 -17.983 8.813 1.00 94.19 87 VAL A CA 1
ATOM 661 C C . VAL A 1 87 ? -6.664 -17.768 7.365 1.00 94.19 87 VAL A C 1
ATOM 663 O O . VAL A 1 87 ? -5.876 -18.559 6.838 1.00 94.19 87 VAL A O 1
ATOM 666 N N . SER A 1 88 ? -7.112 -16.681 6.733 1.00 91.88 88 SER A N 1
ATOM 667 C CA . SER A 1 88 ? -6.741 -16.362 5.347 1.00 91.88 88 SER A CA 1
ATOM 668 C C . SER A 1 88 ? -5.255 -16.029 5.181 1.00 91.88 88 SER A C 1
ATOM 670 O O . SER A 1 88 ? -4.717 -16.244 4.101 1.00 91.88 88 SER A O 1
ATOM 672 N N . GLY A 1 89 ? -4.565 -15.606 6.247 1.00 93.50 89 GLY A N 1
ATOM 673 C CA . GLY A 1 89 ? -3.202 -15.075 6.153 1.00 93.50 89 GLY A CA 1
ATOM 674 C C . GLY A 1 89 ? -3.173 -13.643 5.617 1.00 93.50 89 GLY A C 1
ATOM 675 O O . GLY A 1 89 ? -2.158 -13.217 5.074 1.00 93.50 89 GLY A O 1
ATOM 676 N N . GLY A 1 90 ? -4.292 -12.922 5.745 1.00 92.50 90 GLY A N 1
ATOM 677 C CA . GLY A 1 90 ? -4.395 -11.518 5.373 1.00 92.50 90 GLY A CA 1
ATOM 678 C C . GLY A 1 90 ? -3.568 -10.618 6.289 1.00 92.50 90 GLY A C 1
ATOM 679 O O . GLY A 1 90 ? -3.133 -11.024 7.371 1.00 92.50 90 GLY A O 1
ATOM 680 N N . ARG A 1 91 ? -3.379 -9.365 5.868 1.00 90.88 91 ARG A N 1
ATOM 681 C CA . ARG A 1 91 ? -2.495 -8.446 6.585 1.00 90.88 91 ARG A CA 1
ATOM 682 C C . ARG A 1 91 ? -3.021 -8.126 7.995 1.00 90.88 91 ARG A C 1
ATOM 684 O O . ARG A 1 91 ? -4.216 -7.842 8.155 1.00 90.88 91 ARG A O 1
ATOM 691 N N . PRO A 1 92 ? -2.151 -8.109 9.024 1.00 91.69 92 PRO A N 1
ATOM 692 C CA . PRO A 1 92 ? -2.550 -7.919 10.420 1.00 91.69 92 PRO A CA 1
ATOM 693 C C . PRO A 1 92 ? -3.361 -6.654 10.709 1.00 91.69 92 PRO A C 1
ATOM 695 O O . PRO A 1 92 ? -4.133 -6.639 11.662 1.00 91.69 92 PRO A O 1
ATOM 698 N N . TYR A 1 93 ? -3.240 -5.602 9.900 1.00 90.38 93 TYR A N 1
ATOM 699 C CA . TYR A 1 93 ? -3.961 -4.348 10.120 1.00 90.38 93 TYR A CA 1
ATOM 700 C C . TYR A 1 93 ? -5.436 -4.365 9.676 1.00 90.38 93 TYR A C 1
ATOM 702 O O . TYR A 1 93 ? -6.168 -3.427 9.985 1.00 90.38 93 TYR A O 1
ATOM 710 N N . TYR A 1 94 ? -5.919 -5.397 8.972 1.00 93.12 94 TYR A N 1
ATOM 711 C CA . TYR A 1 94 ? -7.299 -5.429 8.449 1.00 93.12 94 TYR A CA 1
ATOM 712 C C . TYR A 1 94 ? -8.405 -5.211 9.507 1.00 93.12 94 TYR A C 1
ATOM 714 O O . TYR A 1 94 ? -9.377 -4.513 9.207 1.00 93.12 94 TYR A O 1
ATOM 722 N N . PRO A 1 95 ? -8.297 -5.716 10.753 1.00 94.12 95 PRO A N 1
ATOM 723 C CA . PRO A 1 95 ? -9.297 -5.449 11.789 1.00 94.12 95 PRO A CA 1
ATOM 724 C C . PRO A 1 95 ? -9.253 -4.022 12.370 1.00 94.12 95 PRO A C 1
ATOM 726 O O . PRO A 1 95 ? -10.203 -3.624 13.048 1.00 94.12 95 PRO A O 1
ATOM 729 N N . CYS A 1 96 ? -8.192 -3.239 12.125 1.00 90.94 96 CYS A N 1
ATOM 730 C CA . CYS A 1 96 ? -7.935 -1.977 12.833 1.00 90.94 96 CYS A CA 1
ATOM 731 C C . CYS A 1 96 ? -9.057 -0.942 12.695 1.00 90.94 96 CYS A C 1
ATOM 733 O O . CYS A 1 96 ? -9.343 -0.217 13.649 1.00 90.94 96 CYS A O 1
ATOM 735 N N . GLY A 1 97 ? -9.758 -0.910 11.557 1.00 91.62 97 GLY A N 1
ATOM 736 C CA . GLY A 1 97 ? -10.901 -0.012 11.366 1.00 91.62 97 GLY A CA 1
ATOM 737 C C . GLY A 1 97 ? -12.022 -0.230 12.394 1.00 91.62 97 GLY A C 1
ATOM 738 O O . GLY A 1 97 ? -12.654 0.727 12.840 1.00 91.62 97 GLY A O 1
ATOM 739 N N . LEU A 1 98 ? -12.233 -1.472 12.847 1.00 94.88 98 LEU A N 1
ATOM 740 C CA . LEU A 1 98 ? -13.230 -1.783 13.875 1.00 94.88 98 LEU A CA 1
ATOM 741 C C . LEU A 1 98 ? -12.785 -1.332 15.271 1.00 94.88 98 LEU A C 1
ATOM 743 O O . LEU A 1 98 ? -13.632 -1.001 16.104 1.00 94.88 98 LEU A O 1
ATOM 747 N N . TYR A 1 99 ? -11.477 -1.261 15.534 1.00 93.75 99 TYR A N 1
ATOM 748 C CA . TYR A 1 99 ? -10.966 -0.786 16.819 1.00 93.75 99 TYR A CA 1
ATOM 749 C C . TYR A 1 99 ? -11.330 0.671 17.082 1.00 93.75 99 TYR A C 1
ATOM 751 O O . TYR A 1 99 ? -11.635 1.017 18.222 1.00 93.75 99 TYR A O 1
ATOM 759 N N . LEU A 1 100 ? -11.415 1.502 16.039 1.00 93.19 100 LEU A N 1
ATOM 760 C CA . LEU A 1 100 ? -11.855 2.894 16.157 1.00 93.19 100 LEU A CA 1
ATOM 761 C C . LEU A 1 100 ? -13.275 3.004 16.734 1.00 93.19 100 LEU A C 1
ATOM 763 O O . LEU A 1 100 ? -13.535 3.854 17.587 1.00 93.19 100 LEU A O 1
ATOM 767 N N . VAL A 1 101 ? -14.181 2.105 16.334 1.00 95.69 101 VAL A N 1
ATOM 768 C CA . VAL A 1 101 ? -15.563 2.065 16.841 1.00 95.69 101 VAL A CA 1
ATOM 769 C C . VAL A 1 101 ? -15.588 1.709 18.329 1.00 95.69 101 VAL A C 1
ATOM 771 O O . VAL A 1 101 ? -16.299 2.339 19.116 1.00 95.69 101 VAL A O 1
ATOM 774 N N . LEU A 1 102 ? -14.783 0.724 18.738 1.00 96.44 102 LEU A N 1
ATOM 775 C CA . LEU A 1 102 ? -14.670 0.319 20.140 1.00 96.44 102 LEU A CA 1
ATOM 776 C C . LEU A 1 102 ? -14.031 1.434 20.980 1.00 96.44 102 LEU A C 1
ATOM 778 O O . LEU A 1 102 ? -14.564 1.777 22.033 1.00 96.44 102 LEU A O 1
ATOM 782 N N . LEU A 1 103 ? -12.950 2.061 20.512 1.00 95.12 103 LEU A N 1
ATOM 783 C CA . LEU A 1 103 ? -12.326 3.192 21.205 1.00 95.12 103 LEU A CA 1
ATOM 784 C C . LEU A 1 103 ? -13.318 4.343 21.423 1.00 95.12 103 LEU A C 1
ATOM 786 O O . LEU A 1 103 ? -13.427 4.853 22.542 1.00 95.12 103 LEU A O 1
ATOM 790 N N . ALA A 1 104 ? -14.091 4.706 20.394 1.00 95.75 104 ALA A N 1
ATOM 791 C CA . ALA A 1 104 ? -15.113 5.745 20.492 1.00 95.75 104 ALA A CA 1
ATOM 792 C C . ALA A 1 104 ? -16.180 5.404 21.548 1.00 95.75 104 ALA A C 1
ATOM 794 O O . ALA A 1 104 ? -16.510 6.235 22.397 1.00 95.75 104 ALA A O 1
ATOM 795 N N . ALA A 1 105 ? -16.671 4.161 21.555 1.00 97.19 105 ALA A N 1
ATOM 796 C CA . ALA A 1 105 ? -17.643 3.696 22.543 1.00 97.19 105 ALA A CA 1
ATOM 797 C C . ALA A 1 105 ? -17.077 3.652 23.976 1.00 97.19 105 ALA A C 1
ATOM 799 O O . ALA A 1 105 ? -17.811 3.851 24.948 1.00 97.19 105 ALA A O 1
ATOM 800 N N . GLY A 1 106 ? -15.773 3.398 24.119 1.00 96.81 106 GLY A N 1
ATOM 801 C CA . GLY A 1 106 ? -15.080 3.338 25.404 1.00 96.81 106 GLY A CA 1
ATOM 802 C C . GLY A 1 106 ? -14.753 4.706 26.008 1.00 96.81 106 GLY A C 1
ATOM 803 O O . GLY A 1 106 ? -14.598 4.816 27.229 1.00 96.81 106 GLY A O 1
ATOM 804 N N . ALA A 1 107 ? -14.666 5.757 25.187 1.00 95.94 107 ALA A N 1
ATOM 805 C CA . ALA A 1 107 ? -14.207 7.082 25.604 1.00 95.94 107 ALA A CA 1
ATOM 806 C C . ALA A 1 107 ? -15.088 7.708 26.697 1.00 95.94 107 ALA A C 1
ATOM 808 O O . ALA A 1 107 ? -14.590 8.073 27.764 1.00 95.94 107 ALA A O 1
ATOM 809 N N . GLY A 1 108 ? -16.406 7.775 26.477 1.00 96.31 108 GLY A N 1
ATOM 810 C CA . GLY A 1 108 ? -17.354 8.382 27.421 1.00 96.31 108 GLY A CA 1
ATOM 811 C C . GLY A 1 108 ? -17.306 7.758 28.827 1.00 96.31 108 GLY A C 1
ATOM 812 O O . GLY A 1 108 ? -17.072 8.476 29.805 1.00 96.31 108 GLY A O 1
ATOM 813 N N . PRO A 1 109 ? -17.464 6.427 28.963 1.00 96.88 109 PRO A N 1
ATOM 814 C CA . PRO A 1 109 ? -17.346 5.744 30.252 1.00 96.88 109 PRO A CA 1
ATOM 815 C C . PRO A 1 109 ? -15.979 5.920 30.921 1.00 96.88 109 PRO A C 1
ATOM 817 O O . PRO A 1 109 ? -15.914 6.065 32.143 1.00 96.88 109 PRO A O 1
ATOM 820 N N . THR A 1 110 ? -14.896 5.959 30.142 1.00 96.31 110 THR A N 1
ATOM 821 C CA . THR A 1 110 ? -13.536 6.161 30.664 1.00 96.31 110 THR A CA 1
ATOM 822 C C . THR A 1 110 ? -13.368 7.562 31.255 1.00 96.31 110 THR A C 1
ATOM 824 O O . THR A 1 110 ? -12.870 7.709 32.374 1.00 96.31 110 THR A O 1
ATOM 827 N N . VAL A 1 111 ? -13.872 8.596 30.575 1.00 95.62 111 VAL A N 1
ATOM 828 C CA . VAL A 1 111 ? -13.887 9.979 31.086 1.00 95.62 111 VAL A CA 1
ATOM 829 C C . VAL A 1 111 ? -14.761 10.103 32.339 1.00 95.62 111 VAL A C 1
ATOM 831 O O . VAL A 1 111 ? -14.371 10.754 33.317 1.00 95.62 111 VAL A O 1
ATOM 834 N N . ALA A 1 112 ? -15.922 9.441 32.358 1.00 96.19 112 ALA A N 1
ATOM 835 C CA . ALA A 1 112 ? -16.806 9.417 33.521 1.00 96.19 112 ALA A CA 1
ATOM 836 C C . ALA A 1 112 ? -16.146 8.731 34.731 1.00 96.19 112 ALA A C 1
ATOM 838 O O . ALA A 1 112 ? -16.243 9.230 35.853 1.00 96.19 112 ALA A O 1
ATOM 839 N N . TRP A 1 113 ? -15.434 7.620 34.516 1.00 96.19 113 TRP A N 1
ATOM 840 C CA . TRP A 1 113 ? -14.659 6.933 35.553 1.00 96.19 113 TRP A CA 1
ATOM 841 C C . TRP A 1 113 ? -13.519 7.802 36.097 1.00 96.19 113 TRP A C 1
ATOM 843 O O . TRP A 1 113 ? -13.331 7.879 37.319 1.00 96.19 113 TRP A O 1
ATOM 853 N N . ALA A 1 114 ? -12.803 8.494 35.206 1.00 95.56 114 ALA A N 1
ATOM 854 C CA . ALA A 1 114 ? -11.720 9.401 35.569 1.00 95.56 114 ALA A CA 1
ATOM 855 C C . ALA A 1 114 ? -12.212 10.621 36.365 1.00 95.56 114 ALA A C 1
ATOM 857 O O . ALA A 1 114 ? -11.457 11.198 37.143 1.00 95.56 114 ALA A O 1
ATOM 858 N N . SER A 1 115 ? -13.489 10.981 36.225 1.00 95.62 115 SER A N 1
ATOM 859 C CA . SER A 1 115 ? -14.117 12.109 36.923 1.00 95.62 115 SER A CA 1
ATOM 860 C C . SER A 1 115 ? -14.807 11.726 38.241 1.00 95.62 115 SER A C 1
ATOM 862 O O . SER A 1 115 ? -15.512 12.549 38.816 1.00 95.62 115 SER A O 1
ATOM 864 N N . ARG A 1 116 ? -14.610 10.501 38.753 1.00 93.62 116 ARG A N 1
ATOM 865 C CA . ARG A 1 116 ? -15.187 10.031 40.030 1.00 93.62 116 ARG A CA 1
ATOM 866 C C . ARG A 1 116 ? -14.115 9.524 41.002 1.00 93.62 116 ARG A C 1
ATOM 868 O O . ARG A 1 116 ? -13.108 8.952 40.588 1.00 93.62 116 ARG A O 1
ATOM 875 N N . GLY A 1 117 ? -14.368 9.649 42.308 1.00 92.19 117 GLY A N 1
ATOM 876 C CA . GLY A 1 117 ? -13.508 9.103 43.367 1.00 92.19 117 GLY A CA 1
ATOM 877 C C . GLY A 1 117 ? -12.147 9.802 43.452 1.00 92.19 117 GLY A C 1
ATOM 878 O O . GLY A 1 117 ? -12.086 11.008 43.661 1.00 92.19 117 GLY A O 1
ATOM 879 N N . ARG A 1 118 ? -11.045 9.054 43.282 1.00 91.56 118 ARG A N 1
ATOM 880 C CA . ARG A 1 118 ? -9.667 9.592 43.251 1.00 91.56 118 ARG A CA 1
ATOM 881 C C . ARG A 1 118 ? -9.381 10.319 41.925 1.00 91.56 118 ARG A C 1
ATOM 883 O O . ARG A 1 118 ? -8.540 9.875 41.144 1.00 91.56 118 ARG A O 1
ATOM 890 N N . VAL A 1 119 ? -10.108 11.408 41.668 1.00 93.69 119 VAL A N 1
ATOM 891 C CA . VAL A 1 119 ? -10.152 12.117 40.375 1.00 93.69 119 VAL A CA 1
ATOM 892 C C . VAL A 1 119 ? -8.760 12.501 39.878 1.00 93.69 119 VAL A C 1
ATOM 894 O O . VAL A 1 119 ? -8.422 12.181 38.743 1.00 93.69 119 VAL A O 1
ATOM 897 N N . THR A 1 120 ? -7.924 13.110 40.722 1.00 94.88 120 THR A N 1
ATOM 898 C CA . THR A 1 120 ? -6.570 13.540 40.331 1.00 94.88 120 THR A CA 1
ATOM 899 C C . THR A 1 120 ? -5.720 12.372 39.834 1.00 94.88 120 THR A C 1
ATOM 901 O O . THR A 1 120 ? -5.142 12.452 38.756 1.00 94.88 120 THR A O 1
ATOM 904 N N . VAL A 1 121 ? -5.706 11.253 40.567 1.00 96.00 121 VAL A N 1
ATOM 905 C CA . VAL A 1 121 ? -4.918 10.062 40.206 1.00 96.00 121 VAL A CA 1
ATOM 906 C C . VAL A 1 121 ? -5.435 9.429 38.916 1.00 96.00 121 VAL A C 1
ATOM 908 O O . VAL A 1 121 ? -4.652 9.083 38.039 1.00 96.00 121 VAL A O 1
ATOM 911 N N . ARG A 1 122 ? -6.758 9.288 38.770 1.00 95.19 122 ARG A N 1
ATOM 912 C CA . ARG A 1 122 ? -7.348 8.653 37.582 1.00 95.19 122 ARG A CA 1
ATOM 913 C C . ARG A 1 122 ? -7.178 9.503 36.329 1.00 95.19 122 ARG A C 1
ATOM 915 O O . ARG A 1 122 ? -6.859 8.961 35.277 1.00 95.19 122 ARG A O 1
ATOM 922 N N . ARG A 1 123 ? -7.343 10.825 36.439 1.00 95.00 123 ARG A N 1
ATOM 923 C CA . ARG A 1 123 ? -7.059 11.758 35.341 1.00 95.00 123 ARG A CA 1
ATOM 924 C C . ARG A 1 123 ? -5.582 11.756 34.975 1.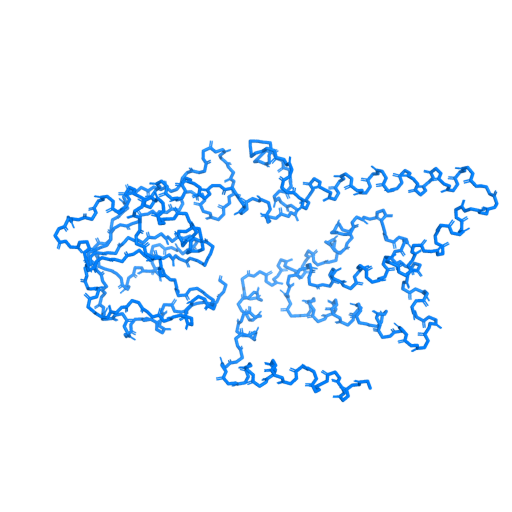00 95.00 123 ARG A C 1
ATOM 926 O O . ARG A 1 123 ? -5.285 11.724 33.790 1.00 95.00 123 ARG A O 1
ATOM 933 N N . ALA A 1 124 ? -4.682 11.731 35.960 1.00 94.88 124 ALA A N 1
ATOM 934 C CA . ALA A 1 124 ? -3.250 11.615 35.705 1.00 94.88 124 ALA A CA 1
ATOM 935 C C . ALA A 1 124 ? -2.912 10.308 34.973 1.00 94.88 124 ALA A C 1
ATOM 937 O O . ALA A 1 124 ? -2.153 10.340 34.017 1.00 94.88 124 ALA A O 1
ATOM 938 N N . LEU A 1 125 ? -3.524 9.181 35.355 1.00 94.62 125 LEU A N 1
ATOM 939 C CA . LEU A 1 125 ? -3.312 7.890 34.695 1.00 94.62 125 LEU A CA 1
ATOM 9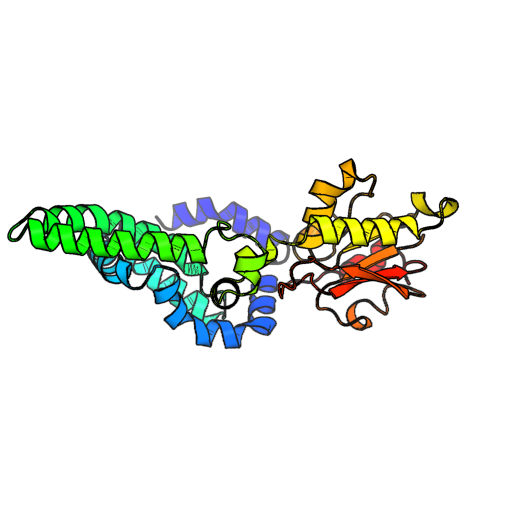40 C C . LEU A 1 125 ? -3.814 7.881 33.244 1.00 94.62 125 LEU A C 1
ATOM 942 O O . LEU A 1 125 ? -3.083 7.463 32.352 1.00 94.62 125 LEU A O 1
ATOM 946 N N . VAL A 1 126 ? -5.033 8.370 32.993 1.00 94.00 126 VAL A N 1
ATOM 947 C CA . VAL A 1 126 ? -5.575 8.475 31.625 1.00 94.00 126 VAL A CA 1
ATOM 948 C C . VAL A 1 126 ? -4.746 9.451 30.792 1.00 94.00 126 VAL A C 1
ATOM 950 O O . VAL A 1 126 ? -4.372 9.131 29.668 1.00 94.00 126 VAL A O 1
ATOM 953 N N . GLY A 1 127 ? -4.420 10.615 31.356 1.00 94.31 127 GLY A N 1
ATOM 954 C CA . GLY A 1 127 ? -3.593 11.626 30.707 1.00 94.31 127 GLY A CA 1
ATOM 955 C C . GLY A 1 127 ? -2.211 11.088 30.350 1.00 94.31 127 GLY A C 1
ATOM 956 O O . GLY A 1 127 ? -1.801 11.214 29.206 1.00 94.31 127 GLY A O 1
ATOM 957 N N . ALA A 1 128 ? -1.529 10.420 31.282 1.00 94.50 128 ALA A N 1
ATOM 958 C CA . ALA A 1 128 ? -0.231 9.796 31.035 1.00 94.50 128 ALA A CA 1
ATOM 959 C C . ALA A 1 128 ? -0.314 8.709 29.954 1.00 94.50 128 ALA A C 1
ATOM 961 O O . ALA A 1 128 ? 0.523 8.679 29.058 1.00 94.50 128 ALA A O 1
ATOM 962 N N . GLY A 1 129 ? -1.347 7.859 29.992 1.00 93.88 129 GLY A N 1
ATOM 963 C CA . GLY A 1 129 ? -1.576 6.838 28.969 1.00 93.88 129 GLY A CA 1
ATOM 964 C C . GLY A 1 129 ? -1.731 7.436 27.570 1.00 93.88 129 GLY A C 1
ATOM 965 O O . GLY A 1 129 ? -1.072 6.986 26.640 1.00 93.88 129 GLY A O 1
ATOM 966 N N . ILE A 1 130 ? -2.536 8.494 27.425 1.00 92.88 130 ILE A N 1
ATOM 967 C CA . ILE A 1 130 ? -2.728 9.199 26.147 1.00 92.88 130 ILE A CA 1
ATOM 968 C C . ILE A 1 130 ? -1.441 9.907 25.709 1.00 92.88 130 ILE A C 1
ATOM 970 O O . ILE A 1 130 ? -1.036 9.777 24.556 1.00 92.88 130 ILE A O 1
ATOM 974 N N . MET A 1 131 ? -0.776 10.616 26.626 1.00 94.94 131 MET A N 1
ATOM 975 C CA . MET A 1 131 ? 0.468 11.344 26.352 1.00 94.94 131 MET A CA 1
ATOM 976 C C . MET A 1 131 ? 1.624 10.427 25.944 1.00 94.94 131 MET A C 1
ATOM 978 O O . MET A 1 131 ? 2.549 10.893 25.292 1.00 94.94 131 MET A O 1
ATOM 982 N N . LEU A 1 132 ? 1.579 9.143 26.303 1.00 94.19 132 LEU A N 1
ATOM 983 C CA . LEU A 1 132 ? 2.528 8.136 25.830 1.00 94.19 132 LEU A CA 1
ATOM 984 C C . LEU A 1 132 ? 2.054 7.463 24.535 1.00 94.19 132 LEU A C 1
ATOM 986 O O . LEU A 1 132 ? 2.837 7.312 23.602 1.00 94.19 132 LEU A O 1
ATOM 990 N N . ALA A 1 133 ? 0.778 7.077 24.451 1.00 93.38 133 ALA A N 1
ATOM 991 C CA . ALA A 1 133 ? 0.240 6.342 23.308 1.00 93.38 133 ALA A CA 1
ATOM 992 C C . ALA A 1 133 ? 0.251 7.167 22.017 1.00 93.38 133 ALA A C 1
ATOM 994 O O . ALA A 1 133 ? 0.629 6.651 20.965 1.00 93.38 133 ALA A O 1
ATOM 995 N N . VAL A 1 134 ? -0.158 8.439 22.088 1.00 91.69 134 VAL A N 1
ATOM 996 C CA . VAL A 1 134 ? -0.337 9.285 20.900 1.00 91.69 134 VAL A CA 1
ATOM 997 C C . VAL A 1 134 ? 0.995 9.597 20.215 1.00 91.69 134 VAL A C 1
ATOM 999 O O . VAL A 1 134 ? 1.078 9.334 19.019 1.00 91.69 134 VAL A O 1
ATOM 1002 N N . PRO A 1 135 ? 2.054 10.077 20.901 1.00 93.06 135 PRO A N 1
ATOM 1003 C CA . PRO A 1 135 ? 3.325 10.354 20.232 1.00 93.06 135 PRO A CA 1
ATOM 1004 C C . PRO A 1 135 ? 3.977 9.099 19.653 1.00 93.06 135 PRO A C 1
ATOM 1006 O O . PRO A 1 135 ? 4.483 9.149 18.538 1.00 93.06 135 PRO A O 1
ATOM 1009 N N . VAL A 1 136 ? 3.923 7.965 20.364 1.00 91.12 136 VAL A N 1
ATOM 1010 C CA . VAL A 1 136 ? 4.462 6.694 19.853 1.00 91.12 136 VAL A CA 1
ATOM 1011 C C . VAL A 1 136 ? 3.717 6.269 18.590 1.00 91.12 136 VAL A C 1
ATOM 1013 O O . VAL A 1 136 ? 4.348 5.981 17.579 1.00 91.12 136 VAL A O 1
ATOM 1016 N N . SER A 1 137 ? 2.382 6.294 18.616 1.00 90.12 137 SER A N 1
ATOM 1017 C CA . SER A 1 137 ? 1.575 5.935 17.444 1.00 90.12 137 SER A CA 1
ATOM 1018 C C . SER A 1 137 ? 1.795 6.914 16.290 1.00 90.12 137 SER A C 1
ATOM 1020 O O . SER A 1 137 ? 1.880 6.491 15.145 1.00 90.12 137 SER A O 1
ATOM 1022 N N . ALA A 1 138 ? 1.946 8.212 16.575 1.00 91.31 138 ALA A N 1
ATOM 1023 C CA . ALA A 1 138 ? 2.242 9.227 15.569 1.00 91.31 138 ALA A CA 1
ATOM 1024 C C . ALA A 1 138 ? 3.605 8.994 14.903 1.00 91.31 138 ALA A C 1
ATOM 1026 O O . ALA A 1 138 ? 3.700 9.086 13.689 1.00 91.31 138 ALA A O 1
ATOM 1027 N N . VAL A 1 139 ? 4.643 8.649 15.670 1.00 91.81 139 VAL A N 1
ATOM 1028 C CA . VAL A 1 139 ? 5.977 8.350 15.124 1.00 91.81 139 VAL A CA 1
ATOM 1029 C C . VAL A 1 139 ? 5.980 7.070 14.284 1.00 91.81 139 VAL A C 1
ATOM 1031 O O . VAL A 1 139 ? 6.690 7.011 13.287 1.00 91.81 139 VAL A O 1
ATOM 1034 N N . VAL A 1 140 ? 5.199 6.057 14.671 1.00 88.94 140 VAL A N 1
ATOM 1035 C CA . VAL A 1 140 ? 5.131 4.774 13.949 1.00 88.94 140 VAL A CA 1
ATOM 1036 C C . VAL A 1 140 ? 4.256 4.860 12.694 1.00 88.94 140 VAL A C 1
ATOM 1038 O O . VAL A 1 140 ? 4.577 4.240 11.684 1.00 88.94 140 VAL A O 1
ATOM 1041 N N . ALA A 1 141 ? 3.144 5.598 12.743 1.00 87.19 141 ALA A N 1
ATOM 1042 C CA . ALA A 1 141 ? 2.131 5.589 11.686 1.00 87.19 141 ALA A CA 1
ATOM 1043 C C . ALA A 1 141 ? 2.171 6.806 10.752 1.00 87.19 141 ALA A C 1
ATOM 1045 O O . ALA A 1 141 ? 1.731 6.697 9.610 1.00 87.19 141 ALA A O 1
ATOM 1046 N N . LEU A 1 142 ? 2.642 7.971 11.212 1.00 89.88 142 LEU A N 1
ATOM 1047 C CA . LEU A 1 142 ? 2.644 9.196 10.408 1.00 89.88 142 LEU A CA 1
ATOM 1048 C C . LEU A 1 142 ? 4.035 9.476 9.821 1.00 89.88 142 LEU A C 1
ATOM 1050 O O . LEU A 1 142 ? 5.044 9.243 10.491 1.00 89.88 142 LEU A O 1
ATOM 1054 N N . PRO A 1 143 ? 4.113 10.069 8.615 1.00 89.12 143 PRO A N 1
ATOM 1055 C CA . PRO A 1 143 ? 5.374 10.426 7.966 1.00 89.12 143 PRO A CA 1
ATOM 1056 C C . PRO A 1 143 ? 5.964 11.722 8.554 1.00 89.12 143 PRO A C 1
ATOM 1058 O O . PRO A 1 143 ? 6.150 12.719 7.864 1.00 89.12 143 PRO A O 1
ATOM 1061 N N . ILE A 1 144 ? 6.213 11.740 9.866 1.00 91.62 144 ILE A N 1
ATOM 1062 C CA . ILE A 1 144 ? 6.732 12.914 10.591 1.00 91.62 144 ILE A CA 1
ATOM 1063 C C . ILE A 1 144 ? 8.245 12.858 10.826 1.00 91.62 144 ILE A C 1
ATOM 1065 O O . ILE A 1 144 ? 8.847 13.864 11.204 1.00 91.62 144 ILE A O 1
ATOM 1069 N N . LEU A 1 145 ? 8.863 11.689 10.635 1.00 92.75 145 LEU A N 1
ATOM 1070 C CA . LEU A 1 145 ? 10.307 11.533 10.761 1.00 92.75 145 LEU A CA 1
ATOM 1071 C C . LEU A 1 145 ? 11.009 11.983 9.472 1.00 92.75 145 LEU A C 1
ATOM 1073 O O . LEU A 1 145 ? 10.616 11.552 8.389 1.00 92.75 145 LEU A O 1
ATOM 1077 N N . PRO A 1 146 ? 12.085 12.786 9.565 1.00 93.38 146 PRO A N 1
ATOM 1078 C CA . PRO A 1 146 ? 12.928 13.075 8.412 1.00 93.38 146 PRO A CA 1
ATOM 1079 C C . PRO A 1 146 ? 13.511 11.787 7.807 1.00 93.38 146 PRO A C 1
ATOM 1081 O O . PRO A 1 146 ? 13.873 10.885 8.571 1.00 93.38 146 PRO A O 1
ATOM 1084 N N . PRO A 1 147 ? 13.708 11.706 6.477 1.00 92.31 147 PRO A N 1
ATOM 1085 C CA . PRO A 1 147 ? 14.147 10.469 5.825 1.00 92.31 147 PRO A CA 1
ATOM 1086 C C . PRO A 1 147 ? 15.444 9.853 6.393 1.00 92.31 147 PRO A C 1
ATOM 1088 O O . PRO A 1 147 ? 15.443 8.655 6.677 1.00 92.31 147 PRO A O 1
ATOM 1091 N N . PRO A 1 148 ? 16.516 10.622 6.697 1.00 92.12 148 PRO A N 1
ATOM 1092 C CA . PRO A 1 148 ? 17.730 10.050 7.294 1.00 92.12 148 PRO A CA 1
ATOM 1093 C C . PRO A 1 148 ? 17.530 9.494 8.710 1.00 92.12 148 PRO A C 1
ATOM 1095 O O . PRO A 1 148 ? 18.293 8.638 9.157 1.00 92.12 148 PRO A O 1
ATOM 1098 N N . VAL A 1 149 ? 16.535 10.008 9.442 1.00 94.06 149 VAL A N 1
ATOM 1099 C CA . VAL A 1 149 ? 16.174 9.512 10.777 1.00 94.06 149 VAL A CA 1
ATOM 1100 C C . VAL A 1 149 ? 15.356 8.235 10.639 1.00 94.06 149 VAL A C 1
ATOM 1102 O O . VAL A 1 149 ? 15.645 7.262 11.330 1.00 94.06 149 VAL A O 1
ATOM 1105 N N . LEU A 1 150 ? 14.382 8.224 9.722 1.00 92.75 150 LEU A N 1
ATOM 1106 C CA . LEU A 1 150 ? 13.551 7.058 9.434 1.00 92.75 150 LEU A CA 1
ATOM 1107 C C . LEU A 1 150 ? 14.412 5.848 9.044 1.00 92.75 150 LEU A C 1
ATOM 1109 O O . LEU A 1 150 ? 14.258 4.794 9.658 1.00 92.75 150 LEU A O 1
ATOM 1113 N N . ALA A 1 151 ? 15.376 6.038 8.135 1.00 90.69 151 ALA A N 1
ATOM 1114 C CA . ALA A 1 151 ? 16.293 5.001 7.646 1.00 90.69 151 ALA A CA 1
ATOM 1115 C C . ALA A 1 151 ? 17.137 4.323 8.738 1.00 90.69 151 ALA A C 1
ATOM 1117 O O . ALA A 1 151 ? 17.608 3.206 8.564 1.00 90.69 151 ALA A O 1
ATOM 1118 N N . ARG A 1 152 ? 17.337 4.989 9.881 1.00 90.81 152 ARG A N 1
ATOM 1119 C CA . ARG A 1 152 ? 18.120 4.469 11.017 1.00 90.81 152 ARG A CA 1
ATOM 1120 C C . ARG A 1 152 ? 17.249 4.057 12.201 1.00 90.81 152 ARG A C 1
ATOM 1122 O O . ARG A 1 152 ? 17.772 3.713 13.260 1.00 90.81 152 ARG A O 1
ATOM 1129 N N . SER A 1 153 ? 15.932 4.157 12.059 1.00 90.69 153 SER A N 1
ATOM 1130 C CA . SER A 1 153 ? 14.968 3.886 13.119 1.00 90.69 153 SER A CA 1
ATOM 1131 C C . SER A 1 153 ? 14.345 2.496 12.955 1.00 90.69 153 SER A C 1
ATOM 1133 O O . SER A 1 153 ? 14.264 1.989 11.840 1.00 90.69 153 SER A O 1
ATOM 1135 N N . PRO A 1 154 ? 13.814 1.892 14.031 1.00 89.06 154 PRO A N 1
ATOM 1136 C CA . PRO A 1 154 ? 13.074 0.636 13.929 1.00 89.06 154 PRO A CA 1
ATOM 1137 C C . PRO A 1 154 ? 11.659 0.816 13.352 1.00 89.06 154 PRO A C 1
ATOM 1139 O O . PRO A 1 154 ? 10.903 -0.149 13.326 1.00 89.06 154 PRO A O 1
ATOM 1142 N N . VAL A 1 155 ? 11.261 2.030 12.940 1.00 89.69 155 VAL A N 1
ATOM 1143 C CA . VAL A 1 155 ? 9.884 2.312 12.503 1.00 89.69 155 VAL A CA 1
ATOM 1144 C C . VAL A 1 155 ? 9.506 1.463 11.296 1.00 89.69 155 VAL A C 1
ATOM 1146 O O . VAL A 1 155 ? 8.467 0.821 11.349 1.00 89.69 155 VAL A O 1
ATOM 1149 N N . VAL A 1 156 ? 10.372 1.377 10.282 1.00 88.38 156 VAL A N 1
ATOM 1150 C CA . VAL A 1 156 ? 10.107 0.615 9.044 1.00 88.38 156 VAL A CA 1
ATOM 1151 C C . VAL A 1 156 ? 9.972 -0.888 9.301 1.00 88.38 156 VAL A C 1
ATOM 1153 O O . VAL A 1 156 ? 9.207 -1.562 8.628 1.00 88.38 156 VAL A O 1
ATOM 1156 N N . ALA A 1 157 ? 10.630 -1.407 10.342 1.00 83.12 157 ALA A N 1
ATOM 1157 C CA . ALA A 1 157 ? 10.478 -2.801 10.758 1.00 83.12 157 ALA A CA 1
ATOM 1158 C C . ALA A 1 157 ? 9.139 -3.084 11.468 1.00 83.12 157 ALA A C 1
ATOM 1160 O O . ALA A 1 157 ? 8.736 -4.238 11.590 1.00 83.12 157 ALA A O 1
ATOM 1161 N N . VAL A 1 158 ? 8.468 -2.052 11.991 1.00 82.69 158 VAL A N 1
ATOM 1162 C CA . VAL A 1 158 ? 7.154 -2.165 12.652 1.00 82.69 158 VAL A CA 1
ATOM 1163 C C . VAL A 1 158 ? 6.020 -1.820 11.689 1.00 82.69 158 VAL A C 1
ATOM 1165 O O . VAL A 1 158 ? 4.948 -2.419 11.755 1.00 82.69 158 VAL A O 1
ATOM 1168 N N . ASN A 1 159 ? 6.248 -0.824 10.842 1.00 85.25 159 ASN A N 1
ATOM 1169 C CA . ASN A 1 159 ? 5.331 -0.313 9.844 1.00 85.25 159 ASN A CA 1
ATOM 1170 C C . ASN A 1 159 ? 6.156 0.153 8.643 1.00 85.25 159 ASN A C 1
ATOM 1172 O O . ASN A 1 159 ? 6.858 1.158 8.745 1.00 85.25 159 ASN A O 1
ATOM 1176 N N . ASP A 1 160 ? 6.076 -0.567 7.531 1.00 85.94 160 ASP A N 1
ATOM 1177 C CA . ASP A 1 160 ? 6.852 -0.314 6.317 1.00 85.94 160 ASP A CA 1
ATOM 1178 C C . ASP A 1 160 ? 6.281 0.837 5.468 1.00 85.94 160 ASP A C 1
ATOM 1180 O O . ASP A 1 160 ? 7.026 1.486 4.732 1.00 85.94 160 ASP A O 1
ATOM 1184 N N . ASP A 1 161 ? 4.997 1.175 5.639 1.00 87.19 161 ASP A N 1
ATOM 1185 C CA . ASP A 1 161 ? 4.292 2.235 4.896 1.00 87.19 161 ASP A CA 1
ATOM 1186 C C . ASP A 1 161 ? 5.010 3.605 4.856 1.00 87.19 161 ASP A C 1
ATOM 1188 O O . ASP A 1 161 ? 5.009 4.249 3.801 1.00 87.19 161 ASP A O 1
ATOM 1192 N N . PRO A 1 162 ? 5.628 4.121 5.941 1.00 89.19 162 PRO A N 1
ATOM 1193 C CA . PRO A 1 162 ? 6.390 5.367 5.892 1.00 89.19 162 PRO A CA 1
ATOM 1194 C C . PRO A 1 162 ? 7.635 5.264 5.005 1.00 89.19 162 PRO A C 1
ATOM 1196 O O . PRO A 1 162 ? 8.052 6.266 4.429 1.00 89.19 162 PRO A O 1
ATOM 1199 N N . GLY A 1 163 ? 8.231 4.073 4.886 1.00 89.06 163 GLY A N 1
ATOM 1200 C CA . GLY A 1 163 ? 9.404 3.846 4.045 1.00 89.06 163 GLY A CA 1
ATOM 1201 C C . GLY A 1 163 ? 9.081 3.913 2.549 1.00 89.06 163 GLY A C 1
ATOM 1202 O O . GLY A 1 163 ? 9.860 4.463 1.769 1.00 89.06 163 GLY A O 1
ATOM 1203 N N . HIS A 1 164 ? 7.888 3.451 2.162 1.00 87.44 164 HIS A N 1
ATOM 1204 C CA . HIS A 1 164 ? 7.391 3.480 0.776 1.00 87.44 164 HIS A CA 1
ATOM 1205 C C . HIS A 1 164 ? 7.032 4.889 0.267 1.00 87.44 164 HIS A C 1
ATOM 1207 O O . HIS A 1 164 ? 6.801 5.091 -0.924 1.00 87.44 164 HIS A O 1
ATOM 1213 N N . GLN A 1 165 ? 7.005 5.889 1.153 1.00 86.69 165 GLN A N 1
ATOM 1214 C CA . GLN A 1 165 ? 6.747 7.296 0.806 1.00 86.69 165 GLN A CA 1
ATOM 1215 C C . GLN A 1 165 ? 8.021 8.067 0.414 1.00 86.69 165 GLN A C 1
ATOM 1217 O O . GLN A 1 165 ? 7.942 9.229 0.013 1.00 86.69 165 GLN A O 1
ATOM 1222 N N . ILE A 1 166 ? 9.201 7.454 0.551 1.00 90.62 166 ILE A N 1
ATOM 1223 C CA . ILE A 1 166 ? 10.501 8.082 0.297 1.00 90.62 166 ILE A CA 1
ATOM 1224 C C . ILE A 1 166 ? 11.094 7.571 -1.018 1.00 90.62 166 ILE A C 1
ATOM 1226 O O . ILE A 1 166 ? 10.987 6.396 -1.348 1.00 90.62 166 ILE A O 1
ATOM 1230 N N . GLY A 1 167 ? 11.769 8.461 -1.750 1.00 90.94 167 GLY A N 1
ATOM 1231 C CA . GLY A 1 167 ? 12.562 8.100 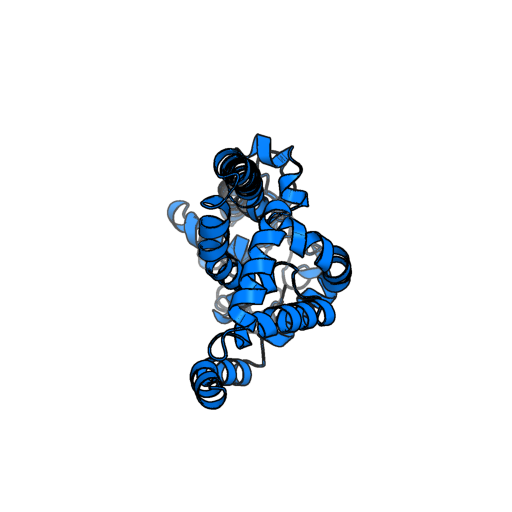-2.930 1.00 90.94 167 GLY A CA 1
ATOM 1232 C C . GLY A 1 167 ? 11.881 8.350 -4.274 1.00 90.94 167 GLY A C 1
ATOM 1233 O O . GLY A 1 167 ? 12.547 8.242 -5.294 1.00 90.94 167 GLY A O 1
ATOM 1234 N N . TRP A 1 168 ? 10.611 8.771 -4.311 1.00 92.00 168 TRP A N 1
ATOM 1235 C CA . TRP A 1 168 ? 9.894 8.990 -5.577 1.00 92.00 168 TRP A CA 1
ATOM 1236 C C . TRP A 1 168 ? 10.593 9.997 -6.512 1.00 92.00 168 TRP A C 1
ATOM 1238 O O . TRP A 1 168 ? 10.723 9.694 -7.693 1.00 92.00 168 TRP A O 1
ATOM 1248 N N . PRO A 1 169 ? 11.116 11.156 -6.049 1.00 93.44 169 PRO A N 1
ATOM 1249 C CA . PRO A 1 169 ? 11.878 12.042 -6.931 1.00 93.44 169 PRO A CA 1
ATOM 1250 C C . PRO A 1 169 ? 13.120 11.382 -7.541 1.00 93.44 169 PRO A C 1
ATOM 1252 O O . PRO A 1 169 ? 13.381 11.604 -8.716 1.00 93.44 169 PRO A O 1
ATOM 1255 N N . ALA A 1 170 ? 13.837 10.557 -6.774 1.00 94.38 170 ALA A N 1
ATOM 1256 C CA . ALA A 1 170 ? 15.030 9.862 -7.250 1.00 94.38 170 ALA A CA 1
ATOM 1257 C C . ALA A 1 170 ? 14.693 8.695 -8.193 1.00 94.38 170 ALA A C 1
ATOM 1259 O O . ALA A 1 170 ? 15.408 8.445 -9.158 1.00 94.38 170 ALA A O 1
ATOM 1260 N N . LEU A 1 171 ? 13.562 8.021 -7.961 1.00 94.75 171 LEU A N 1
ATOM 1261 C CA . LEU A 1 171 ? 12.981 7.071 -8.910 1.00 94.75 171 LEU A CA 1
ATOM 1262 C C . LEU A 1 171 ? 12.699 7.762 -10.249 1.00 94.75 171 LEU A C 1
ATOM 1264 O O . LEU A 1 171 ? 13.070 7.243 -11.298 1.00 94.75 171 LEU A O 1
ATOM 1268 N N . LEU A 1 172 ? 12.102 8.957 -10.217 1.00 95.94 172 LEU A N 1
ATOM 1269 C CA . LEU A 1 172 ? 11.867 9.759 -11.416 1.00 95.94 172 LEU A CA 1
ATOM 1270 C C . LEU A 1 172 ? 13.180 10.182 -12.094 1.00 95.94 172 LEU A C 1
ATOM 1272 O O . LEU A 1 172 ? 13.257 10.069 -13.313 1.00 95.94 172 LEU A O 1
ATOM 1276 N N . ASP A 1 173 ? 14.206 10.594 -11.338 1.00 96.75 173 ASP A N 1
ATOM 1277 C CA . ASP A 1 173 ? 15.532 10.932 -11.888 1.00 96.75 173 ASP A CA 1
ATOM 1278 C C . ASP A 1 173 ? 16.136 9.731 -12.651 1.00 96.75 173 ASP A C 1
ATOM 1280 O O . ASP A 1 173 ? 16.641 9.868 -13.768 1.00 96.75 173 ASP A O 1
ATOM 1284 N N . ALA A 1 174 ? 16.028 8.523 -12.086 1.00 96.44 174 ALA A N 1
ATOM 1285 C CA . ALA A 1 174 ? 16.516 7.296 -12.713 1.00 96.44 174 ALA A CA 1
ATOM 1286 C C . ALA A 1 174 ? 15.717 6.922 -13.979 1.00 96.44 174 ALA A C 1
ATOM 1288 O O . ALA A 1 174 ? 16.289 6.492 -14.985 1.00 96.44 174 ALA A O 1
ATOM 1289 N N . VAL A 1 175 ? 14.392 7.108 -13.962 1.00 97.00 175 VAL A N 1
ATOM 1290 C CA . VAL A 1 175 ? 13.538 6.896 -15.143 1.00 97.00 175 VAL A CA 1
ATOM 1291 C C . VAL A 1 175 ? 13.834 7.930 -16.231 1.00 97.00 175 VAL A C 1
ATOM 1293 O O . VAL A 1 175 ? 13.867 7.568 -17.405 1.00 97.00 175 VAL A O 1
ATOM 1296 N N . GLU A 1 176 ? 14.104 9.189 -15.876 1.00 97.38 176 GLU A N 1
ATOM 1297 C CA . GLU A 1 176 ? 14.552 10.223 -16.817 1.00 97.38 176 GLU A CA 1
ATOM 1298 C C . GLU A 1 176 ? 15.872 9.852 -17.488 1.00 97.38 176 GLU A C 1
ATOM 1300 O O . GLU A 1 176 ? 16.000 10.025 -18.700 1.00 97.38 176 GLU A O 1
ATOM 1305 N N . GLU A 1 177 ? 16.829 9.287 -16.750 1.00 97.44 177 GLU A N 1
ATOM 1306 C CA . GLU A 1 177 ? 18.076 8.778 -17.328 1.00 97.44 177 GLU A CA 1
ATOM 1307 C C . GLU A 1 177 ? 17.812 7.629 -18.319 1.00 97.44 177 GLU A C 1
ATOM 1309 O O . GLU A 1 177 ? 18.326 7.631 -19.444 1.00 97.44 177 GLU A O 1
ATOM 1314 N N . GLY A 1 178 ? 16.942 6.683 -17.946 1.00 96.44 178 GLY A N 1
ATOM 1315 C CA . GLY A 1 178 ? 16.484 5.608 -18.829 1.00 96.44 178 GLY A CA 1
ATOM 1316 C C . GLY A 1 178 ? 15.802 6.130 -20.099 1.00 96.44 178 GLY A C 1
ATOM 1317 O O . GLY A 1 178 ? 16.116 5.688 -21.206 1.00 96.44 178 GLY A O 1
ATOM 1318 N N . TRP A 1 179 ? 14.914 7.113 -19.956 1.00 97.62 179 TRP A N 1
ATOM 1319 C CA . TRP A 1 179 ? 14.189 7.745 -21.058 1.00 97.62 179 TRP A CA 1
ATOM 1320 C C . TRP A 1 179 ? 15.103 8.574 -21.965 1.00 97.62 179 TRP A C 1
ATOM 1322 O O . TRP A 1 179 ? 14.977 8.542 -23.191 1.00 97.62 179 TRP A O 1
ATOM 1332 N N . ALA A 1 180 ? 16.080 9.279 -21.395 1.00 97.19 180 ALA A N 1
ATOM 1333 C CA . ALA A 1 180 ? 17.068 10.039 -22.149 1.00 97.19 180 ALA A CA 1
ATOM 1334 C C . ALA A 1 180 ? 17.938 9.137 -23.039 1.00 97.19 180 ALA A C 1
ATOM 1336 O O . ALA A 1 180 ? 18.359 9.572 -24.112 1.00 97.19 180 ALA A O 1
ATOM 1337 N N . ALA A 1 181 ? 18.156 7.882 -22.633 1.00 97.06 181 ALA A N 1
ATOM 1338 C CA . ALA A 1 181 ? 18.883 6.884 -23.411 1.00 97.06 181 ALA A CA 1
ATOM 1339 C C . ALA A 1 181 ? 18.092 6.318 -24.611 1.00 97.06 181 ALA A C 1
ATOM 1341 O O . ALA A 1 181 ? 18.682 5.621 -25.441 1.00 97.06 181 ALA A O 1
ATOM 1342 N N . VAL A 1 182 ? 16.789 6.611 -24.732 1.00 97.69 182 VAL A N 1
ATOM 1343 C CA . VAL A 1 182 ? 15.971 6.229 -25.894 1.00 97.69 182 VAL A CA 1
ATOM 1344 C C . VAL A 1 182 ? 16.338 7.108 -27.102 1.00 97.69 182 VAL A C 1
ATOM 1346 O O . VAL A 1 182 ? 16.244 8.342 -27.006 1.00 97.69 182 VAL A O 1
ATOM 1349 N N . PRO A 1 183 ? 16.715 6.518 -28.258 1.00 95.19 183 PRO A N 1
ATOM 1350 C CA . PRO A 1 183 ? 16.991 7.269 -29.480 1.00 95.19 183 PRO A CA 1
ATOM 1351 C C . PRO A 1 183 ? 15.822 8.176 -29.869 1.00 95.19 183 PRO A C 1
ATOM 1353 O O . PRO A 1 183 ? 14.669 7.752 -29.872 1.00 95.19 183 PRO A O 1
ATOM 1356 N N . SER A 1 184 ? 16.111 9.423 -30.248 1.00 94.38 184 SER A N 1
ATOM 1357 C CA . SER A 1 184 ? 15.072 10.414 -30.568 1.00 94.38 184 SER A CA 1
ATOM 1358 C C . SER A 1 184 ? 14.128 9.971 -31.690 1.00 94.38 184 SER A C 1
ATOM 1360 O O . SER A 1 184 ? 12.951 10.308 -31.641 1.00 94.38 184 SER A O 1
ATOM 1362 N N . ALA A 1 185 ? 14.624 9.195 -32.659 1.00 95.88 185 ALA A N 1
ATOM 1363 C CA . ALA A 1 185 ? 13.835 8.656 -33.766 1.00 95.88 185 ALA A CA 1
ATOM 1364 C C . ALA A 1 185 ? 12.802 7.597 -33.336 1.00 95.88 185 ALA A C 1
ATOM 1366 O O . ALA A 1 185 ? 11.824 7.388 -34.047 1.00 95.88 185 ALA A O 1
ATOM 1367 N N . ASP A 1 186 ? 13.005 6.954 -32.183 1.00 96.38 186 ASP A N 1
ATOM 1368 C CA . ASP A 1 186 ? 12.146 5.875 -31.689 1.00 96.38 186 ASP A CA 1
ATOM 1369 C C . ASP A 1 186 ? 11.229 6.314 -30.536 1.00 96.38 186 ASP A C 1
ATOM 1371 O O . ASP A 1 186 ? 10.390 5.530 -30.093 1.00 96.38 186 ASP A O 1
ATOM 1375 N N . ARG A 1 187 ? 11.353 7.558 -30.046 1.00 95.06 187 ARG A N 1
ATOM 1376 C CA . ARG A 1 187 ? 10.619 8.044 -28.861 1.00 95.06 187 ARG A CA 1
ATOM 1377 C C . ARG A 1 187 ? 9.100 7.947 -28.990 1.00 95.06 187 ARG A C 1
ATOM 1379 O O . ARG A 1 187 ? 8.451 7.606 -28.010 1.00 95.06 187 ARG A O 1
ATOM 1386 N N . ASP A 1 188 ? 8.548 8.172 -30.181 1.00 96.00 188 ASP A N 1
ATOM 1387 C CA . ASP A 1 188 ? 7.097 8.096 -30.422 1.00 96.00 188 ASP A CA 1
ATOM 1388 C C . ASP A 1 188 ? 6.544 6.659 -30.347 1.00 96.00 188 ASP A C 1
ATOM 1390 O O . ASP A 1 188 ? 5.336 6.460 -30.235 1.00 96.00 188 ASP A O 1
ATOM 1394 N N . ARG A 1 189 ? 7.425 5.651 -30.411 1.00 97.25 189 ARG A N 1
ATOM 1395 C CA . ARG A 1 189 ? 7.094 4.219 -30.323 1.00 97.25 189 ARG A CA 1
ATOM 1396 C C . ARG A 1 189 ? 7.571 3.587 -29.015 1.00 97.25 189 ARG A C 1
ATOM 1398 O O . ARG A 1 189 ? 7.363 2.392 -28.815 1.00 97.25 189 ARG A O 1
ATOM 1405 N N . ALA A 1 190 ? 8.245 4.355 -28.162 1.00 97.75 190 ALA A N 1
ATOM 1406 C CA . ALA A 1 190 ? 8.843 3.866 -26.931 1.00 97.75 190 ALA A CA 1
ATOM 1407 C C . ALA A 1 190 ? 7.849 3.870 -25.762 1.00 97.75 190 ALA A C 1
ATOM 1409 O O . ALA A 1 190 ? 6.914 4.669 -25.717 1.00 97.75 190 ALA A O 1
ATOM 1410 N N . VAL A 1 191 ? 8.076 2.982 -24.794 1.00 97.25 191 VAL A N 1
ATOM 1411 C CA . VAL A 1 191 ? 7.186 2.775 -23.641 1.00 97.25 191 VAL A CA 1
ATOM 1412 C C . VAL A 1 191 ? 7.972 2.861 -22.337 1.00 97.25 191 VAL A C 1
ATOM 1414 O O . VAL A 1 191 ? 9.073 2.324 -22.240 1.00 97.25 191 VAL A O 1
ATOM 1417 N N . VAL A 1 192 ? 7.385 3.491 -21.317 1.00 97.44 192 VAL A N 1
ATOM 1418 C CA . VAL A 1 192 ? 7.828 3.356 -19.922 1.00 97.44 192 VAL A CA 1
ATOM 1419 C C . VAL A 1 192 ? 6.940 2.314 -19.249 1.00 97.44 192 VAL A C 1
ATOM 1421 O O . VAL A 1 192 ? 5.741 2.531 -19.076 1.00 97.44 192 VAL A O 1
ATOM 1424 N N . TYR A 1 193 ? 7.524 1.169 -18.912 1.00 95.38 193 TYR A N 1
ATOM 1425 C CA . TYR A 1 193 ? 6.857 0.057 -18.249 1.00 95.38 193 TYR A CA 1
ATOM 1426 C C . TYR A 1 193 ? 7.362 -0.075 -16.812 1.00 95.38 193 TYR A C 1
ATOM 1428 O O . TYR A 1 193 ? 8.572 -0.097 -16.576 1.00 95.38 193 TYR A O 1
ATOM 1436 N N . THR A 1 194 ? 6.440 -0.192 -15.862 1.00 93.62 194 THR A N 1
ATOM 1437 C CA . THR A 1 194 ? 6.751 -0.318 -14.439 1.00 93.62 194 THR A CA 1
ATOM 1438 C C . THR A 1 194 ? 6.353 -1.686 -13.901 1.00 93.62 194 THR A C 1
ATOM 1440 O O . THR A 1 194 ? 5.311 -2.259 -14.245 1.00 93.62 194 THR A O 1
ATOM 1443 N N . GLY A 1 195 ? 7.183 -2.207 -13.010 1.00 88.88 195 GLY A N 1
ATOM 1444 C CA . GLY A 1 195 ? 7.003 -3.472 -12.336 1.00 88.88 195 GLY A CA 1
ATOM 1445 C C . GLY A 1 195 ? 5.836 -3.414 -11.370 1.00 88.88 195 GLY A C 1
ATOM 1446 O O . GLY A 1 195 ? 5.151 -4.426 -11.219 1.00 88.88 195 GLY A O 1
ATOM 1447 N N . ASN A 1 196 ? 5.578 -2.261 -10.746 1.00 89.38 196 ASN A N 1
ATOM 1448 C CA . ASN A 1 196 ? 4.495 -2.116 -9.783 1.00 89.38 196 ASN A CA 1
ATOM 1449 C C . ASN A 1 196 ? 3.642 -0.839 -9.977 1.00 89.38 196 ASN A C 1
ATOM 1451 O O . ASN A 1 196 ? 3.983 0.056 -10.752 1.00 89.38 196 ASN A O 1
ATOM 1455 N N . TYR A 1 197 ? 2.478 -0.773 -9.310 1.00 91.56 197 TYR A N 1
ATOM 1456 C CA . TYR A 1 197 ? 1.520 0.325 -9.471 1.00 91.56 197 TYR A CA 1
ATOM 1457 C C . TYR A 1 197 ? 1.927 1.577 -8.679 1.00 91.56 197 TYR A C 1
ATOM 1459 O O . TYR A 1 197 ? 1.424 2.659 -8.966 1.00 91.56 197 TYR A O 1
ATOM 1467 N N . GLY A 1 198 ? 2.798 1.443 -7.674 1.00 90.94 198 GLY A N 1
ATOM 1468 C CA . GLY A 1 198 ? 3.392 2.558 -6.939 1.00 90.94 198 GLY A CA 1
ATOM 1469 C C . GLY A 1 198 ? 4.390 3.314 -7.810 1.00 90.94 198 GLY A C 1
ATOM 1470 O O . GLY A 1 198 ? 4.265 4.526 -7.952 1.00 90.94 198 GLY A O 1
ATOM 1471 N N . GLU A 1 199 ? 5.283 2.588 -8.488 1.00 92.75 199 GLU A N 1
ATOM 1472 C CA . GLU A 1 199 ? 6.150 3.122 -9.550 1.00 92.75 199 GLU A CA 1
ATOM 1473 C C . GLU A 1 199 ? 5.319 3.841 -10.631 1.00 92.75 199 GLU A C 1
ATOM 1475 O O . GLU A 1 199 ? 5.581 4.999 -10.962 1.00 92.75 199 GLU A O 1
ATOM 1480 N N . ALA A 1 200 ? 4.265 3.183 -11.140 1.00 94.75 200 ALA A N 1
ATOM 1481 C CA . ALA A 1 200 ? 3.368 3.767 -12.140 1.00 94.75 200 ALA A CA 1
ATOM 1482 C C . ALA A 1 200 ? 2.697 5.043 -11.618 1.00 94.75 200 ALA A C 1
ATOM 1484 O O . ALA A 1 200 ? 2.698 6.069 -12.287 1.00 94.75 200 ALA A O 1
ATOM 1485 N N . GLY A 1 201 ? 2.164 5.006 -10.396 1.00 94.56 201 GLY A N 1
ATOM 1486 C CA . GLY A 1 201 ? 1.527 6.157 -9.766 1.00 94.56 201 GLY A CA 1
ATOM 1487 C C . GLY A 1 201 ? 2.487 7.328 -9.556 1.00 94.56 201 GLY A C 1
ATOM 1488 O O . GLY A 1 201 ? 2.094 8.478 -9.744 1.00 94.56 201 GLY A O 1
ATOM 1489 N N . ALA A 1 202 ? 3.750 7.055 -9.218 1.00 94.38 202 ALA A N 1
ATOM 1490 C CA . ALA A 1 202 ? 4.778 8.079 -9.075 1.00 94.38 202 ALA A CA 1
ATOM 1491 C C . ALA A 1 202 ? 5.080 8.767 -10.412 1.00 94.38 202 ALA A C 1
ATOM 1493 O O . ALA A 1 202 ? 5.126 9.999 -10.472 1.00 94.38 202 ALA A O 1
ATOM 1494 N N . ILE A 1 203 ? 5.250 7.988 -11.483 1.00 96.31 203 ILE A N 1
ATOM 1495 C CA . ILE A 1 203 ? 5.528 8.518 -12.823 1.00 96.31 203 ILE A CA 1
ATOM 1496 C C . ILE A 1 203 ? 4.305 9.248 -13.385 1.00 96.31 203 ILE A C 1
ATOM 1498 O O . ILE A 1 203 ? 4.457 10.335 -13.929 1.00 96.31 203 ILE A O 1
ATOM 1502 N N . GLU A 1 204 ? 3.094 8.727 -13.199 1.00 96.75 204 GLU A N 1
ATOM 1503 C CA . GLU A 1 204 ? 1.855 9.392 -13.623 1.00 96.75 204 GLU A CA 1
ATOM 1504 C C . GLU A 1 204 ? 1.693 10.756 -12.931 1.00 96.75 204 GLU A C 1
ATOM 1506 O O . GLU A 1 204 ? 1.330 11.750 -13.560 1.00 96.75 204 GLU A O 1
ATOM 1511 N N . LEU A 1 205 ? 2.016 10.832 -11.635 1.00 96.06 205 LEU A N 1
ATOM 1512 C CA . LEU A 1 205 ? 1.874 12.058 -10.852 1.00 96.06 205 LEU A CA 1
ATOM 1513 C C . LEU A 1 205 ? 2.971 13.097 -11.142 1.00 96.06 205 LEU A C 1
ATOM 1515 O O . LEU A 1 205 ? 2.674 14.287 -11.250 1.00 96.06 205 LEU A O 1
ATOM 1519 N N . TYR A 1 206 ? 4.238 12.677 -11.225 1.00 96.12 206 TYR A N 1
ATOM 1520 C CA . TYR A 1 206 ? 5.395 13.587 -11.292 1.00 96.12 206 TYR A CA 1
ATOM 1521 C C . TYR A 1 206 ? 6.071 13.656 -12.668 1.00 96.12 206 TYR A C 1
ATOM 1523 O O . TYR A 1 206 ? 6.767 14.630 -12.962 1.00 96.12 206 TYR A O 1
ATOM 1531 N N . GLY A 1 207 ? 5.865 12.655 -13.520 1.00 96.81 207 GLY A N 1
ATOM 1532 C CA . GLY A 1 207 ? 6.472 12.532 -14.844 1.00 96.81 207 GLY A CA 1
ATOM 1533 C C . GLY A 1 207 ? 6.075 13.616 -15.853 1.00 96.81 207 GLY A C 1
ATOM 1534 O O . GLY A 1 207 ? 6.962 14.084 -16.569 1.00 96.81 207 GLY A O 1
ATOM 1535 N N . PRO A 1 208 ? 4.820 14.114 -15.899 1.00 97.12 208 PRO A N 1
ATOM 1536 C CA . PRO A 1 208 ? 4.439 15.145 -16.868 1.00 97.12 208 PRO A CA 1
ATOM 1537 C C . PRO A 1 208 ? 5.256 16.440 -16.750 1.00 97.12 208 PRO A C 1
ATOM 1539 O O . PRO A 1 208 ? 5.670 17.007 -17.759 1.00 97.12 208 PRO A O 1
ATOM 1542 N N . ALA A 1 209 ? 5.558 16.886 -15.524 1.00 96.56 209 ALA A N 1
ATOM 1543 C CA . ALA A 1 209 ? 6.389 18.074 -15.281 1.00 96.56 209 ALA A CA 1
ATOM 1544 C C . ALA A 1 209 ? 7.860 17.885 -15.704 1.00 96.56 209 ALA A C 1
ATOM 1546 O O . ALA A 1 209 ? 8.597 18.857 -15.857 1.00 96.56 209 ALA A O 1
ATOM 1547 N N . ARG A 1 210 ? 8.260 16.627 -15.890 1.00 95.69 210 ARG A N 1
ATOM 1548 C CA . ARG A 1 210 ? 9.592 16.144 -16.256 1.00 95.69 210 ARG A CA 1
ATOM 1549 C C . ARG A 1 210 ? 9.702 15.745 -17.735 1.00 95.69 210 ARG A C 1
ATOM 1551 O O . ARG A 1 210 ? 10.775 15.406 -18.218 1.00 95.69 210 ARG A O 1
ATOM 1558 N N . GLY A 1 211 ? 8.599 15.815 -18.487 1.00 94.62 211 GLY A N 1
ATOM 1559 C CA . GLY A 1 211 ? 8.561 15.423 -19.899 1.00 94.62 211 GLY A CA 1
ATOM 1560 C C . GLY A 1 211 ? 8.654 13.910 -20.131 1.00 94.62 211 GLY A C 1
ATOM 1561 O O . GLY A 1 211 ? 9.002 13.486 -21.235 1.00 94.62 211 GLY A O 1
ATOM 1562 N N . LEU A 1 212 ? 8.353 13.103 -19.110 1.00 97.00 212 LEU A N 1
ATOM 1563 C CA . LEU A 1 212 ? 8.205 11.657 -19.254 1.00 97.00 212 LEU A CA 1
ATOM 1564 C C . LEU A 1 212 ? 6.842 11.309 -19.876 1.00 97.00 212 LEU A C 1
ATOM 1566 O O . LEU A 1 212 ? 5.861 12.017 -19.627 1.00 97.00 212 LEU A O 1
ATOM 1570 N N . PRO A 1 213 ? 6.756 10.227 -20.670 1.00 96.38 213 PRO A N 1
ATOM 1571 C CA . PRO A 1 213 ? 5.479 9.714 -21.150 1.00 96.38 213 PRO A CA 1
ATOM 1572 C C . PRO A 1 213 ? 4.680 9.072 -20.005 1.00 96.38 213 PRO A C 1
ATOM 1574 O O . PRO A 1 213 ? 5.221 8.770 -18.940 1.00 96.38 213 PRO A O 1
ATOM 1577 N N . ALA A 1 214 ? 3.393 8.820 -20.253 1.00 96.19 214 ALA A N 1
ATOM 1578 C CA . ALA A 1 214 ? 2.553 8.071 -19.324 1.00 96.19 214 ALA A CA 1
ATOM 1579 C C . ALA A 1 214 ? 3.118 6.649 -19.091 1.00 96.19 214 ALA A C 1
ATOM 1581 O O . ALA A 1 214 ? 3.540 5.997 -20.058 1.00 96.19 214 ALA A O 1
ATOM 1582 N N . PRO A 1 215 ? 3.134 6.161 -17.839 1.00 96.50 215 PRO A N 1
ATOM 1583 C CA . PRO A 1 215 ? 3.630 4.836 -17.501 1.00 96.50 215 PRO A CA 1
ATOM 1584 C C . PRO A 1 215 ? 2.579 3.752 -17.753 1.00 96.50 215 PRO A C 1
ATOM 1586 O O . PRO A 1 215 ? 1.371 3.983 -17.687 1.00 96.50 215 PRO A O 1
ATOM 1589 N N . TRP A 1 216 ? 3.053 2.525 -17.946 1.00 95.56 216 TRP A N 1
ATOM 1590 C CA . TRP A 1 216 ? 2.214 1.338 -18.088 1.00 95.56 216 TRP A CA 1
ATOM 1591 C C . TRP A 1 216 ? 2.614 0.282 -17.067 1.00 95.56 216 TRP A C 1
ATOM 1593 O O . TRP A 1 216 ? 3.796 -0.001 -16.902 1.00 95.56 216 TRP A O 1
ATOM 1603 N N . SER A 1 217 ? 1.632 -0.338 -16.411 1.00 93.38 217 SER A N 1
ATOM 1604 C CA . SER A 1 217 ? 1.883 -1.414 -15.452 1.00 93.38 217 SER A CA 1
ATOM 1605 C C . SER A 1 217 ? 0.839 -2.510 -15.552 1.00 93.38 217 SER A C 1
ATOM 1607 O O . SER A 1 217 ? -0.361 -2.245 -15.581 1.00 93.38 217 SER A O 1
ATOM 1609 N N . ALA A 1 218 ? 1.294 -3.756 -15.533 1.00 92.19 218 ALA A N 1
ATOM 1610 C CA . ALA A 1 218 ? 0.416 -4.915 -15.452 1.00 92.19 218 ALA A CA 1
ATOM 1611 C C . ALA A 1 218 ? 0.179 -5.378 -13.994 1.00 92.19 218 ALA A C 1
ATOM 1613 O O . ALA A 1 218 ? -0.333 -6.472 -13.752 1.00 92.19 218 ALA A O 1
ATOM 1614 N N . HIS A 1 219 ? 0.540 -4.561 -12.998 1.00 90.69 219 HIS A N 1
ATOM 1615 C CA . HIS A 1 219 ? 0.403 -4.909 -11.583 1.00 90.69 219 HIS A CA 1
ATOM 1616 C C . HIS A 1 219 ? -0.987 -4.559 -11.019 1.00 90.69 219 HIS A C 1
ATOM 1618 O O . HIS A 1 219 ? -1.474 -3.430 -11.132 1.00 90.69 219 HIS A O 1
ATOM 1624 N N . ASN A 1 220 ? -1.618 -5.532 -10.354 1.00 91.25 220 ASN A N 1
ATOM 1625 C CA . ASN A 1 220 ? -2.934 -5.431 -9.720 1.00 91.25 220 ASN A CA 1
ATOM 1626 C C . ASN A 1 220 ? -4.004 -4.862 -10.672 1.00 91.25 220 ASN A C 1
ATOM 1628 O O . ASN A 1 220 ? -4.138 -5.299 -11.815 1.00 91.25 220 ASN A O 1
ATOM 1632 N N . SER A 1 221 ? -4.805 -3.906 -10.197 1.00 91.38 221 SER A N 1
ATOM 1633 C CA . SER A 1 221 ? -5.847 -3.249 -10.988 1.00 91.38 221 SER A CA 1
ATOM 1634 C C . SER A 1 221 ? -5.315 -2.195 -11.954 1.00 91.38 221 SER A C 1
ATOM 1636 O O . SER A 1 221 ? -6.091 -1.692 -12.758 1.00 91.38 221 SER A O 1
ATOM 1638 N N . TRP A 1 222 ? -4.015 -1.868 -11.938 1.00 92.62 222 TRP A N 1
ATOM 1639 C CA . TRP A 1 222 ? -3.461 -1.003 -12.985 1.00 92.62 222 TRP A CA 1
ATOM 1640 C C . TRP A 1 222 ? -3.566 -1.676 -14.360 1.00 92.62 222 TRP A C 1
ATOM 1642 O O . TRP A 1 222 ? -3.861 -1.018 -15.354 1.00 92.62 222 TRP A O 1
ATOM 1652 N N . ALA A 1 223 ? -3.454 -3.009 -14.395 1.00 91.69 223 ALA A N 1
ATOM 1653 C CA . ALA A 1 223 ? -3.620 -3.810 -15.605 1.00 91.69 223 ALA A CA 1
ATOM 1654 C C . ALA A 1 223 ? -4.985 -3.622 -16.297 1.00 91.69 223 ALA A C 1
ATOM 1656 O O . ALA A 1 223 ? -5.091 -3.848 -17.504 1.00 91.69 223 ALA A O 1
ATOM 1657 N N . ASP A 1 224 ? -6.021 -3.216 -15.550 1.00 91.94 224 ASP A N 1
ATOM 1658 C CA . ASP A 1 224 ? -7.381 -3.027 -16.069 1.00 91.94 224 ASP A CA 1
ATOM 1659 C C . ASP A 1 224 ? -7.509 -1.768 -16.953 1.00 91.94 224 ASP A C 1
ATOM 1661 O O . ASP A 1 224 ? -8.470 -1.657 -17.712 1.00 91.94 224 ASP A O 1
ATOM 1665 N N . TRP A 1 225 ? -6.526 -0.855 -16.923 1.00 92.50 225 TRP A N 1
ATOM 1666 C CA . TRP A 1 225 ? -6.429 0.269 -17.870 1.00 92.50 225 TRP A CA 1
ATOM 1667 C C . TRP A 1 225 ? -5.983 -0.158 -19.277 1.00 92.50 225 TRP A C 1
ATOM 1669 O O . TRP A 1 225 ? -6.121 0.614 -20.225 1.00 92.50 225 TRP A O 1
ATOM 1679 N N . GLY A 1 226 ? -5.519 -1.401 -19.426 1.00 92.75 226 GLY A N 1
ATOM 1680 C CA . GLY A 1 226 ? -5.130 -1.992 -20.701 1.00 92.75 226 GLY A CA 1
ATOM 1681 C C . GLY A 1 226 ? -3.658 -1.778 -21.073 1.00 92.75 226 GLY A C 1
ATOM 1682 O O . GLY A 1 226 ? -2.930 -1.077 -20.368 1.00 92.75 226 GLY A O 1
ATOM 1683 N N . PRO A 1 227 ? -3.206 -2.426 -22.161 1.00 95.44 227 PRO A N 1
ATOM 1684 C CA . PRO A 1 227 ? -1.827 -2.346 -22.628 1.00 95.44 227 PRO A CA 1
ATOM 1685 C C . PRO A 1 227 ? -1.524 -1.069 -23.420 1.00 95.44 227 PRO A C 1
ATOM 1687 O O . PRO A 1 227 ? -2.447 -0.441 -23.952 1.00 95.44 227 PRO A O 1
ATOM 1690 N N . PRO A 1 228 ? -0.226 -0.762 -23.627 1.00 96.50 228 PRO A N 1
ATOM 1691 C CA . PRO A 1 228 ? 0.192 0.104 -24.722 1.00 96.50 228 PRO A CA 1
ATOM 1692 C C . PRO A 1 228 ? -0.371 -0.389 -26.069 1.00 96.50 228 PRO A C 1
ATOM 1694 O O . PRO A 1 228 ? -0.609 -1.589 -26.240 1.00 96.50 228 PRO A O 1
ATOM 1697 N N . PRO A 1 229 ? -0.567 0.499 -27.059 1.00 96.62 229 PRO A N 1
ATOM 1698 C CA . PRO A 1 229 ? -0.984 0.071 -28.389 1.00 96.62 229 PRO A CA 1
ATOM 1699 C C . PRO A 1 229 ? 0.101 -0.791 -29.050 1.00 96.62 229 PRO A C 1
ATOM 1701 O O . PRO A 1 229 ? 1.290 -0.551 -28.861 1.00 96.62 229 PRO A O 1
ATOM 1704 N N . ASP A 1 230 ? -0.290 -1.729 -29.915 1.00 97.00 230 ASP A N 1
ATOM 1705 C CA . ASP A 1 230 ? 0.666 -2.587 -30.641 1.00 97.00 230 ASP A CA 1
ATOM 1706 C C . ASP A 1 230 ? 1.600 -1.808 -31.585 1.00 97.00 230 ASP A C 1
ATOM 1708 O O . ASP A 1 230 ? 2.639 -2.318 -31.989 1.00 97.00 230 ASP A O 1
ATOM 1712 N N . SER A 1 231 ? 1.262 -0.555 -31.910 1.00 96.44 231 SER A N 1
ATOM 1713 C CA . SER A 1 231 ? 2.143 0.370 -32.631 1.00 96.44 231 SER A CA 1
ATOM 1714 C C . SER A 1 231 ? 3.288 0.933 -31.779 1.00 96.44 231 SER A C 1
ATOM 1716 O O . SER A 1 231 ? 4.162 1.605 -32.317 1.00 96.44 231 SER A O 1
ATOM 1718 N N . ALA A 1 232 ? 3.278 0.714 -30.461 1.00 96.75 232 ALA A N 1
ATOM 1719 C CA . ALA A 1 232 ? 4.368 1.057 -29.552 1.00 96.75 232 ALA A CA 1
ATOM 1720 C C . ALA A 1 232 ? 5.395 -0.091 -29.495 1.00 96.75 232 ALA A C 1
ATOM 1722 O O . ALA A 1 232 ? 5.637 -0.702 -28.455 1.00 96.75 232 ALA A O 1
ATOM 1723 N N . ASP A 1 233 ? 5.956 -0.420 -30.655 1.00 95.25 233 ASP A N 1
ATOM 1724 C CA . ASP A 1 233 ? 6.879 -1.533 -30.902 1.00 95.25 233 ASP A CA 1
ATOM 1725 C C . ASP A 1 233 ? 8.364 -1.103 -30.877 1.00 95.25 233 ASP A C 1
ATOM 1727 O O . ASP A 1 233 ? 9.241 -1.807 -31.387 1.00 95.25 233 ASP A O 1
ATOM 1731 N N . GLY A 1 234 ? 8.644 0.070 -30.299 1.00 95.25 234 GLY A N 1
ATOM 1732 C CA . GLY A 1 234 ? 9.983 0.618 -30.095 1.00 95.25 234 GLY A CA 1
ATOM 1733 C C . GLY A 1 234 ? 10.629 0.194 -28.765 1.00 95.25 234 GLY A C 1
ATOM 1734 O O . GLY A 1 234 ? 10.189 -0.765 -28.126 1.00 95.25 234 GLY A O 1
ATOM 1735 N N . PRO A 1 235 ? 11.689 0.902 -28.330 1.00 95.75 235 PRO A N 1
ATOM 1736 C CA . PRO A 1 235 ? 12.389 0.619 -27.082 1.00 95.75 235 PRO A CA 1
ATOM 1737 C C . PRO A 1 235 ? 11.493 0.718 -25.843 1.00 95.75 235 PRO A C 1
ATOM 1739 O O . PRO A 1 235 ? 10.585 1.545 -25.777 1.00 95.75 235 PRO A O 1
ATOM 1742 N N . VAL A 1 236 ? 11.793 -0.081 -24.820 1.00 92.94 236 VAL A N 1
ATOM 1743 C CA . VAL A 1 236 ? 11.049 -0.075 -23.553 1.00 92.94 236 VAL A CA 1
ATOM 1744 C C . VAL A 1 236 ? 11.990 0.277 -22.411 1.00 92.94 236 VAL A C 1
ATOM 1746 O O . VAL A 1 236 ? 12.987 -0.415 -22.194 1.00 92.94 236 VAL A O 1
ATOM 1749 N N . VAL A 1 237 ? 11.670 1.345 -21.683 1.00 93.50 237 VAL A N 1
ATOM 1750 C CA . VAL A 1 237 ? 12.286 1.661 -20.394 1.00 93.50 237 VAL A CA 1
ATOM 1751 C C . VAL A 1 237 ? 11.529 0.881 -19.331 1.00 93.50 237 VAL A C 1
ATOM 1753 O O . VAL A 1 237 ? 10.337 1.098 -19.131 1.00 93.50 237 VAL A O 1
ATOM 1756 N N . VAL A 1 238 ? 12.213 -0.053 -18.686 1.00 89.69 238 VAL A N 1
ATOM 1757 C CA . VAL A 1 238 ? 11.638 -0.999 -17.734 1.00 89.69 238 VAL A CA 1
ATOM 1758 C C . VAL A 1 238 ? 12.196 -0.687 -16.350 1.00 89.69 238 VAL A C 1
ATOM 1760 O O . VAL A 1 238 ? 13.394 -0.850 -16.122 1.00 89.69 238 VAL A O 1
ATOM 1763 N N . LEU A 1 239 ? 11.334 -0.253 -15.435 1.00 89.19 239 LEU A N 1
ATOM 1764 C CA . LEU A 1 239 ? 11.630 -0.156 -14.005 1.00 89.19 239 LEU A CA 1
ATOM 1765 C C . LEU A 1 239 ? 10.963 -1.346 -13.326 1.00 89.19 239 LEU A C 1
ATOM 1767 O O . LEU A 1 239 ? 9.759 -1.504 -13.471 1.00 89.19 239 LEU A O 1
ATOM 1771 N N . VAL A 1 240 ? 11.718 -2.226 -12.668 1.00 77.69 240 VAL A N 1
ATOM 1772 C CA . VAL A 1 240 ? 11.133 -3.413 -12.027 1.00 77.69 240 VAL A CA 1
ATOM 1773 C C . VAL A 1 240 ? 11.763 -3.665 -10.668 1.00 77.69 240 VAL A C 1
ATOM 1775 O O . VAL A 1 240 ? 12.942 -4.007 -10.573 1.00 77.69 240 VAL A O 1
ATOM 1778 N N . VAL A 1 241 ? 10.935 -3.576 -9.630 1.00 71.50 241 VAL A N 1
ATOM 1779 C CA . VAL A 1 241 ? 11.239 -4.028 -8.271 1.00 71.50 241 VAL A CA 1
ATOM 1780 C C . VAL A 1 241 ? 10.918 -5.504 -8.060 1.00 71.50 241 VAL A C 1
ATOM 1782 O O . VAL A 1 241 ? 9.872 -5.995 -8.491 1.00 71.50 241 VAL A O 1
ATOM 1785 N N . GLY A 1 242 ? 11.789 -6.203 -7.323 1.00 53.91 242 GLY A N 1
ATOM 1786 C CA . GLY A 1 242 ? 11.489 -7.485 -6.671 1.00 53.91 242 GLY A CA 1
ATOM 1787 C C . GLY A 1 242 ? 11.332 -8.699 -7.592 1.00 53.91 242 GLY A C 1
ATOM 1788 O O . GLY A 1 242 ? 11.444 -9.829 -7.124 1.00 53.91 242 GLY A O 1
ATOM 1789 N N . ALA A 1 243 ? 11.141 -8.506 -8.897 1.00 46.06 243 ALA A N 1
ATOM 1790 C CA . ALA A 1 243 ? 11.314 -9.575 -9.866 1.00 46.06 243 ALA A CA 1
ATOM 1791 C C . ALA A 1 243 ? 12.803 -9.710 -10.189 1.00 46.06 243 ALA A C 1
ATOM 1793 O O . ALA A 1 243 ? 13.505 -8.722 -10.429 1.00 46.06 243 ALA A O 1
ATOM 1794 N N . THR A 1 244 ? 13.293 -10.947 -10.238 1.00 42.75 244 THR A N 1
ATOM 1795 C CA . THR A 1 244 ? 14.550 -11.209 -10.931 1.00 42.75 244 THR A CA 1
ATOM 1796 C C . THR A 1 244 ? 14.425 -10.674 -12.359 1.00 42.75 244 THR A C 1
ATOM 1798 O O . THR A 1 244 ? 13.322 -10.700 -12.919 1.00 42.75 244 THR A O 1
ATOM 1801 N N . PRO A 1 245 ? 15.527 -10.223 -12.984 1.00 45.91 245 PRO A N 1
ATOM 1802 C CA . PRO A 1 245 ? 15.557 -9.956 -14.415 1.00 45.91 245 PRO A CA 1
ATOM 1803 C C . PRO A 1 245 ? 14.805 -11.033 -15.203 1.00 45.91 245 PRO A C 1
ATOM 1805 O O . PRO A 1 245 ? 14.068 -10.673 -16.098 1.00 45.91 245 PRO A O 1
ATOM 1808 N N . ASP A 1 246 ? 14.859 -12.300 -14.774 1.00 43.06 246 ASP A N 1
ATOM 1809 C CA . ASP A 1 246 ? 14.177 -13.473 -15.342 1.00 43.06 246 ASP A CA 1
ATOM 1810 C C . ASP A 1 246 ? 12.633 -13.441 -15.354 1.00 43.06 246 ASP A C 1
ATOM 1812 O O . ASP A 1 246 ? 12.031 -14.030 -16.244 1.00 43.06 246 ASP A O 1
ATOM 1816 N N . GLY A 1 247 ? 11.964 -12.763 -14.410 1.00 52.25 247 GLY A N 1
ATOM 1817 C CA . GLY A 1 247 ? 10.490 -12.678 -14.378 1.00 52.25 247 GLY A CA 1
ATOM 1818 C C . GLY A 1 247 ? 9.904 -11.760 -15.458 1.00 52.25 247 GLY A C 1
ATOM 1819 O O . GLY A 1 247 ? 8.726 -11.843 -15.795 1.00 52.25 247 GLY A O 1
ATOM 1820 N N . VAL A 1 248 ? 10.751 -10.891 -16.010 1.00 58.03 248 VAL A N 1
ATOM 1821 C CA . VAL A 1 248 ? 10.444 -9.955 -17.096 1.00 58.03 248 VAL A CA 1
ATOM 1822 C C . VAL A 1 248 ? 11.300 -10.254 -18.346 1.00 58.03 248 VAL A C 1
ATOM 1824 O O . VAL A 1 248 ? 10.911 -9.938 -19.477 1.00 58.03 248 VAL A O 1
ATOM 1827 N N . ALA A 1 249 ? 12.439 -10.933 -18.173 1.00 56.56 249 ALA A N 1
ATOM 1828 C CA . ALA A 1 249 ? 13.319 -11.407 -19.231 1.00 56.56 249 ALA A CA 1
ATOM 1829 C C . ALA A 1 249 ? 12.676 -12.612 -19.912 1.00 56.56 249 ALA A C 1
ATOM 1831 O O . ALA A 1 249 ? 12.582 -13.715 -19.389 1.00 56.56 249 ALA A O 1
ATOM 1832 N N . GLY A 1 250 ? 12.192 -12.349 -21.116 1.00 74.81 250 GLY A N 1
ATOM 1833 C CA . GLY A 1 250 ? 11.346 -13.249 -21.890 1.00 74.81 250 GLY A CA 1
ATOM 1834 C C . GLY A 1 250 ? 10.256 -12.468 -22.617 1.00 74.81 250 GLY A C 1
ATOM 1835 O O . GLY A 1 250 ? 9.920 -12.785 -23.757 1.00 74.81 250 GLY A O 1
ATOM 1836 N N . SER A 1 251 ? 9.781 -11.378 -22.012 1.00 87.81 251 SER A N 1
ATOM 1837 C CA . SER A 1 251 ? 8.807 -10.467 -22.629 1.00 87.81 251 SER A CA 1
ATOM 1838 C C . SER A 1 251 ? 9.471 -9.327 -23.402 1.00 87.81 251 SER A C 1
ATOM 1840 O O . SER A 1 251 ? 8.869 -8.769 -24.317 1.00 87.81 251 SER A O 1
ATOM 1842 N N . PHE A 1 252 ? 10.730 -9.013 -23.081 1.00 90.94 252 PHE A N 1
ATOM 1843 C CA . PHE A 1 252 ? 11.496 -7.930 -23.696 1.00 90.94 252 PHE A CA 1
ATOM 1844 C C . PHE A 1 252 ? 12.821 -8.420 -24.291 1.00 90.94 252 PHE A C 1
ATOM 1846 O O . PHE A 1 252 ? 13.419 -9.384 -23.810 1.00 90.94 252 PHE A O 1
ATOM 1853 N N . ARG A 1 253 ? 13.272 -7.756 -25.360 1.00 92.12 253 ARG A N 1
ATOM 1854 C CA . ARG A 1 253 ? 14.480 -8.096 -26.128 1.00 92.12 253 ARG A CA 1
ATOM 1855 C C . ARG A 1 253 ? 15.646 -7.181 -25.772 1.00 92.12 253 ARG A C 1
ATOM 1857 O O . ARG A 1 253 ? 15.453 -5.980 -25.596 1.00 92.12 253 ARG A O 1
ATOM 1864 N N . ASP A 1 254 ? 16.851 -7.749 -25.736 1.00 92.06 254 ASP A N 1
ATOM 1865 C CA . ASP A 1 254 ? 18.132 -7.031 -25.641 1.00 92.06 254 ASP A CA 1
ATOM 1866 C C . ASP A 1 254 ? 18.186 -5.981 -24.517 1.00 92.06 254 ASP A C 1
ATOM 1868 O O . ASP A 1 254 ? 18.637 -4.850 -24.704 1.00 92.06 254 ASP A O 1
ATOM 1872 N N . CYS A 1 255 ? 17.685 -6.347 -23.337 1.00 90.62 255 CYS A N 1
ATOM 1873 C CA . CYS A 1 255 ? 17.664 -5.463 -22.180 1.00 90.62 255 CYS A CA 1
ATOM 1874 C C . CYS A 1 255 ? 19.066 -5.245 -21.608 1.00 90.62 255 CYS A C 1
ATOM 1876 O O . CYS A 1 255 ? 19.818 -6.191 -21.371 1.00 90.62 255 CYS A O 1
ATOM 1878 N N . ARG A 1 256 ? 19.387 -3.988 -21.304 1.00 91.75 256 ARG A N 1
ATOM 1879 C CA . ARG A 1 256 ? 20.581 -3.607 -20.544 1.00 91.75 256 ARG A CA 1
ATOM 1880 C C . ARG A 1 256 ? 20.203 -2.669 -19.410 1.00 91.75 256 ARG A C 1
ATOM 1882 O O . ARG A 1 256 ? 19.342 -1.810 -19.578 1.00 91.75 256 ARG A O 1
ATOM 1889 N N . VAL A 1 257 ? 20.882 -2.792 -18.276 1.00 92.81 257 VAL A N 1
ATOM 1890 C CA . VAL A 1 257 ? 20.747 -1.827 -17.177 1.00 92.81 257 VAL A CA 1
ATOM 1891 C C . VAL A 1 257 ? 21.345 -0.491 -17.628 1.00 92.81 257 VAL A C 1
ATOM 1893 O O . VAL A 1 257 ? 22.471 -0.454 -18.128 1.00 92.81 257 VAL A O 1
ATOM 1896 N N . VAL A 1 258 ? 20.576 0.589 -17.496 1.00 94.94 258 VAL A N 1
ATOM 1897 C CA . VAL A 1 258 ? 21.035 1.968 -17.724 1.00 94.94 258 VAL A CA 1
ATOM 1898 C C . VAL A 1 258 ? 21.539 2.548 -16.412 1.00 94.94 258 VAL A C 1
ATOM 1900 O O . VAL A 1 258 ? 22.663 3.031 -16.350 1.00 94.94 258 VAL A O 1
ATOM 1903 N N . THR A 1 259 ? 20.720 2.437 -15.369 1.00 95.62 259 THR A N 1
ATOM 1904 C CA . THR A 1 259 ? 20.986 2.996 -14.045 1.00 95.62 259 THR A CA 1
ATOM 1905 C C . THR A 1 259 ? 20.228 2.203 -12.975 1.00 95.62 259 THR A C 1
ATOM 1907 O O . THR A 1 259 ? 19.553 1.211 -13.282 1.00 95.62 259 THR A O 1
ATOM 1910 N N . ARG A 1 260 ? 20.357 2.606 -11.713 1.00 94.25 260 ARG A N 1
ATOM 1911 C CA . ARG A 1 260 ? 19.601 2.056 -10.582 1.00 94.25 260 ARG A CA 1
ATOM 1912 C C . ARG A 1 260 ? 19.011 3.190 -9.763 1.00 94.25 260 ARG A C 1
ATOM 1914 O O . ARG A 1 260 ? 19.625 4.246 -9.644 1.00 94.25 260 ARG A O 1
ATOM 1921 N N . VAL A 1 261 ? 17.834 2.951 -9.199 1.00 94.00 261 VAL A N 1
ATOM 1922 C CA . VAL A 1 261 ? 17.203 3.886 -8.270 1.00 94.00 261 VAL A CA 1
ATOM 1923 C C . VAL A 1 261 ? 18.038 3.958 -6.993 1.00 94.00 261 VAL A C 1
ATOM 1925 O O . VAL A 1 261 ? 18.373 2.933 -6.405 1.00 94.00 261 VAL A O 1
ATOM 1928 N N . ASP A 1 262 ? 18.347 5.173 -6.553 1.00 93.44 262 ASP A N 1
ATOM 1929 C CA . ASP A 1 262 ? 18.981 5.431 -5.263 1.00 93.44 262 ASP A CA 1
ATOM 1930 C C . ASP A 1 262 ? 18.206 6.526 -4.533 1.00 93.44 262 ASP A C 1
ATOM 1932 O O . ASP A 1 262 ? 18.197 7.684 -4.945 1.00 93.44 262 ASP A O 1
ATOM 1936 N N . ASN A 1 263 ? 17.553 6.177 -3.426 1.00 91.69 263 ASN A N 1
ATOM 1937 C CA . ASN A 1 263 ? 16.805 7.133 -2.617 1.00 91.69 263 ASN A CA 1
ATOM 1938 C C . ASN A 1 263 ? 17.701 8.140 -1.871 1.00 91.69 263 ASN A C 1
ATOM 1940 O O . ASN A 1 263 ? 17.180 9.063 -1.237 1.00 91.69 263 ASN A O 1
ATOM 1944 N N . GLY A 1 264 ? 19.028 7.976 -1.926 1.00 90.94 264 GLY A N 1
ATOM 1945 C CA . GLY A 1 264 ? 20.020 8.925 -1.422 1.00 90.94 264 GLY A CA 1
ATOM 1946 C C . GLY A 1 264 ? 20.129 8.982 0.103 1.00 90.94 264 GLY A C 1
ATOM 1947 O O . GLY A 1 264 ? 20.907 9.771 0.643 1.00 90.94 264 GLY A O 1
ATOM 1948 N N . VAL A 1 265 ? 19.356 8.163 0.821 1.00 90.31 265 VAL A N 1
ATOM 1949 C CA . VAL A 1 265 ? 19.356 8.105 2.291 1.00 90.31 265 VAL A CA 1
ATOM 1950 C C . VAL A 1 265 ? 19.649 6.709 2.837 1.00 90.31 265 VAL A C 1
ATOM 1952 O O . VAL A 1 265 ? 19.708 6.546 4.057 1.00 90.31 265 VAL A O 1
ATOM 1955 N N . GLY A 1 266 ? 19.876 5.727 1.957 1.00 84.75 266 GLY A N 1
ATOM 1956 C CA . GLY A 1 266 ? 20.164 4.340 2.328 1.00 84.75 266 GLY A CA 1
ATOM 1957 C C . GLY A 1 266 ? 19.002 3.675 3.064 1.00 84.75 266 GLY A C 1
ATOM 1958 O O . GLY A 1 266 ? 19.221 2.820 3.918 1.00 84.75 266 GLY A O 1
ATOM 1959 N N . LEU A 1 267 ? 17.777 4.136 2.801 1.00 89.44 267 LEU A N 1
ATOM 1960 C CA . LEU A 1 267 ? 16.571 3.533 3.343 1.00 89.44 267 LEU A CA 1
ATOM 1961 C C . LEU A 1 267 ? 16.302 2.237 2.577 1.00 89.44 267 LEU A C 1
ATOM 1963 O O . LEU A 1 267 ? 16.185 2.266 1.357 1.00 89.44 267 LEU A O 1
ATOM 1967 N N . ASP A 1 268 ? 16.187 1.125 3.291 1.00 85.38 268 ASP A N 1
ATOM 1968 C CA . ASP A 1 268 ? 15.782 -0.146 2.697 1.00 85.38 268 ASP A CA 1
ATOM 1969 C C . ASP A 1 268 ? 14.270 -0.106 2.432 1.00 85.38 268 ASP A C 1
ATOM 1971 O O . ASP A 1 268 ? 13.455 -0.195 3.354 1.00 85.38 268 ASP A O 1
ATOM 1975 N N . ASN A 1 269 ? 13.900 0.154 1.181 1.00 86.94 269 ASN A N 1
ATOM 1976 C CA . ASN A 1 269 ? 12.528 0.088 0.701 1.00 86.94 269 ASN A CA 1
ATOM 1977 C C . ASN A 1 269 ? 12.485 -0.668 -0.629 1.00 86.94 269 ASN A C 1
ATOM 1979 O O . ASN A 1 269 ? 13.517 -0.985 -1.212 1.00 86.94 269 ASN A O 1
ATOM 1983 N N . GLN A 1 270 ? 11.274 -0.946 -1.103 1.00 83.62 270 GLN A N 1
ATOM 1984 C CA . GLN A 1 270 ? 11.051 -1.741 -2.310 1.00 83.62 270 GLN A CA 1
ATOM 1985 C C . GLN A 1 270 ? 11.803 -1.203 -3.539 1.00 83.62 270 GLN A C 1
ATOM 1987 O O . GLN A 1 270 ? 12.342 -1.985 -4.313 1.00 83.62 270 GLN A O 1
ATOM 1992 N N . GLU A 1 271 ? 11.888 0.118 -3.689 1.00 88.88 271 GLU A N 1
ATOM 1993 C CA . GLU A 1 271 ? 12.457 0.771 -4.872 1.00 88.88 271 GLU A CA 1
ATOM 1994 C C . GLU A 1 271 ? 13.980 0.947 -4.809 1.00 88.88 271 GLU A C 1
ATOM 1996 O O . GLU A 1 271 ? 14.604 1.233 -5.829 1.00 88.88 271 GLU A O 1
ATOM 2001 N N . GLN A 1 272 ? 14.602 0.809 -3.634 1.00 91.31 272 GLN A N 1
ATOM 2002 C CA . GLN A 1 272 ? 16.042 1.011 -3.495 1.00 91.31 272 GLN A CA 1
ATOM 2003 C C . GLN A 1 272 ? 16.817 -0.021 -4.323 1.00 91.31 272 GLN A C 1
ATOM 2005 O O . GLN A 1 272 ? 16.545 -1.218 -4.285 1.00 91.31 272 GLN A O 1
ATOM 2010 N N . ASP A 1 273 ? 17.808 0.458 -5.077 1.00 91.25 273 ASP A N 1
ATOM 2011 C CA . ASP A 1 273 ? 18.655 -0.322 -5.982 1.00 91.25 273 ASP A CA 1
ATOM 2012 C C . ASP A 1 273 ? 17.911 -0.997 -7.149 1.00 91.25 273 ASP A C 1
ATOM 2014 O O . ASP A 1 273 ? 18.523 -1.764 -7.912 1.00 91.25 273 ASP A O 1
ATOM 2018 N N . ALA A 1 274 ? 16.624 -0.689 -7.348 1.00 90.12 274 ALA A N 1
ATOM 2019 C CA . ALA A 1 274 ? 15.831 -1.213 -8.450 1.00 90.12 274 ALA A CA 1
ATOM 2020 C C . ALA A 1 274 ? 16.460 -0.824 -9.801 1.00 90.12 274 ALA A C 1
ATOM 2022 O O . ALA A 1 274 ? 16.802 0.345 -10.018 1.00 90.12 274 ALA A O 1
ATOM 2023 N N . PRO A 1 275 ? 16.670 -1.780 -10.725 1.00 91.38 275 PRO A N 1
ATOM 2024 C CA . PRO A 1 275 ? 17.269 -1.481 -12.015 1.00 91.38 275 PRO A CA 1
ATOM 2025 C C . PRO A 1 275 ? 16.288 -0.738 -12.925 1.00 91.38 275 PRO A C 1
ATOM 2027 O O . PRO A 1 275 ? 15.153 -1.170 -13.121 1.00 91.38 275 PRO A O 1
ATOM 2030 N N . VAL A 1 276 ? 16.783 0.319 -13.568 1.00 94.19 276 VAL A N 1
ATOM 2031 C CA . VAL A 1 276 ? 16.152 0.910 -14.750 1.00 94.19 276 VAL A CA 1
ATOM 2032 C C . VAL A 1 276 ? 16.855 0.342 -15.973 1.00 94.19 276 VAL A C 1
ATOM 2034 O O . VAL A 1 276 ? 18.041 0.592 -16.216 1.00 94.19 276 VAL A O 1
ATOM 2037 N N . MET A 1 277 ? 16.133 -0.467 -16.737 1.00 93.38 277 MET A N 1
ATOM 2038 C CA . MET A 1 277 ? 16.634 -1.132 -17.932 1.00 93.38 277 MET A CA 1
ATOM 2039 C C . MET A 1 277 ? 16.106 -0.455 -19.190 1.00 93.38 277 MET A C 1
ATOM 2041 O O . MET A 1 277 ? 14.978 0.023 -19.225 1.00 93.38 277 MET A O 1
ATOM 2045 N N . LEU A 1 278 ? 16.911 -0.471 -20.247 1.00 95.12 278 LEU A N 1
ATOM 2046 C CA . LEU A 1 278 ? 16.472 -0.152 -21.597 1.00 95.12 278 LEU A CA 1
ATOM 2047 C C . LEU A 1 278 ? 16.514 -1.430 -22.430 1.00 95.12 278 LEU A C 1
ATOM 2049 O O . LEU A 1 278 ? 17.576 -2.032 -22.590 1.00 95.12 278 LEU A O 1
ATOM 2053 N N . CYS A 1 279 ? 15.361 -1.818 -22.957 1.00 94.44 279 CYS A N 1
ATOM 2054 C CA . CYS A 1 279 ? 15.186 -2.950 -23.857 1.00 94.44 279 CYS A CA 1
ATOM 2055 C C . CYS A 1 279 ? 14.913 -2.453 -25.280 1.00 94.44 279 CYS A C 1
ATOM 2057 O O . CYS A 1 279 ? 14.334 -1.384 -25.470 1.00 94.44 279 CYS A O 1
ATOM 2059 N N . ALA A 1 280 ? 15.287 -3.237 -26.290 1.00 94.38 280 ALA A N 1
ATOM 2060 C CA . ALA A 1 280 ? 15.077 -2.892 -27.698 1.00 94.38 280 ALA A CA 1
ATOM 2061 C C . ALA A 1 280 ? 13.601 -2.957 -28.137 1.00 94.38 280 ALA A C 1
ATOM 2063 O O . ALA A 1 280 ? 13.255 -2.434 -29.193 1.00 94.38 280 ALA A O 1
ATOM 2064 N N . GLY A 1 281 ? 12.746 -3.621 -27.356 1.00 94.06 281 GLY A N 1
ATOM 2065 C CA . GLY A 1 281 ? 11.314 -3.764 -27.608 1.00 94.06 281 GLY A CA 1
ATOM 2066 C C . GLY A 1 281 ? 10.743 -5.016 -26.950 1.00 94.06 281 GLY A C 1
ATOM 2067 O O . GLY A 1 281 ? 11.453 -5.743 -26.251 1.00 94.06 281 GLY A O 1
ATOM 2068 N N . THR A 1 282 ? 9.469 -5.295 -27.200 1.00 94.56 282 THR A N 1
ATOM 2069 C CA . THR A 1 282 ? 8.801 -6.524 -26.757 1.00 94.56 282 THR A CA 1
ATOM 2070 C C . THR A 1 282 ? 9.129 -7.724 -27.659 1.00 94.56 282 THR A C 1
ATOM 2072 O O . THR A 1 282 ? 9.577 -7.567 -28.802 1.00 94.56 282 THR A O 1
ATOM 2075 N N . THR A 1 283 ? 8.936 -8.949 -27.158 1.00 93.06 283 THR A N 1
ATOM 2076 C CA . THR A 1 283 ? 9.083 -10.195 -27.942 1.00 93.06 283 THR A CA 1
ATOM 2077 C C . THR A 1 283 ? 7.868 -10.513 -28.814 1.00 93.06 283 THR A C 1
ATOM 2079 O O . THR A 1 283 ? 8.006 -11.216 -29.813 1.00 93.06 283 THR A O 1
ATOM 2082 N N . ARG A 1 284 ? 6.698 -9.979 -28.457 1.00 94.31 284 ARG A N 1
ATOM 2083 C CA . ARG A 1 284 ? 5.404 -10.096 -29.148 1.00 94.31 284 ARG A CA 1
ATOM 2084 C C . ARG A 1 284 ? 4.646 -8.759 -29.045 1.00 94.31 284 ARG A C 1
ATOM 2086 O O . ARG A 1 284 ? 5.048 -7.919 -28.234 1.00 94.31 284 ARG A O 1
ATOM 2093 N N . PRO A 1 285 ? 3.583 -8.528 -29.837 1.00 96.38 285 PRO A N 1
ATOM 2094 C CA . PRO A 1 285 ? 2.727 -7.353 -29.672 1.00 96.38 285 PRO A CA 1
ATOM 2095 C C . PRO A 1 285 ? 2.215 -7.212 -28.231 1.00 96.38 285 PRO A C 1
ATOM 2097 O O . PRO A 1 285 ? 2.028 -8.209 -27.525 1.00 96.38 285 PRO A O 1
ATOM 2100 N N . TRP A 1 286 ? 1.991 -5.977 -27.784 1.00 95.88 286 TRP A N 1
ATOM 2101 C CA . TRP A 1 286 ? 1.542 -5.691 -26.421 1.00 95.88 286 TRP A CA 1
ATOM 2102 C C . TRP A 1 286 ? 0.213 -6.372 -26.096 1.00 95.88 286 TRP A C 1
ATOM 2104 O O . TRP A 1 286 ? 0.068 -6.913 -25.002 1.00 95.88 286 TRP A O 1
ATOM 2114 N N . SER A 1 287 ? -0.723 -6.408 -27.044 1.00 95.81 287 SER A N 1
ATOM 2115 C CA . SER A 1 287 ? -2.029 -7.057 -26.891 1.00 95.81 287 SER A CA 1
ATOM 2116 C C . SER A 1 287 ? -1.936 -8.558 -26.591 1.00 95.81 287 SER A C 1
ATOM 2118 O O . SER A 1 287 ? -2.774 -9.085 -25.858 1.00 95.81 287 SER A O 1
ATOM 2120 N N . GLU A 1 288 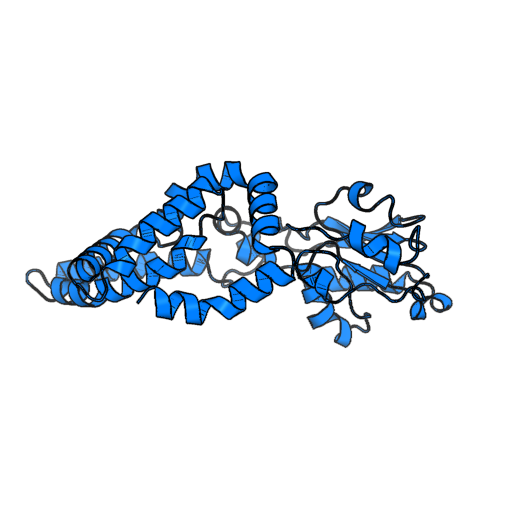? -0.901 -9.235 -27.095 1.00 94.38 288 GLU A N 1
ATOM 2121 C CA . GLU A 1 288 ? -0.637 -10.652 -26.829 1.00 94.38 288 GLU A CA 1
ATOM 2122 C C . GLU A 1 288 ? 0.114 -10.867 -25.510 1.00 94.38 288 GLU A C 1
ATOM 2124 O O . GLU A 1 288 ? -0.159 -11.832 -24.801 1.00 94.38 288 GLU A O 1
ATOM 2129 N N . LEU A 1 289 ? 1.051 -9.976 -25.167 1.00 91.94 289 LEU A N 1
ATOM 2130 C CA . LEU A 1 289 ? 1.847 -10.086 -23.939 1.00 91.94 289 LEU A CA 1
ATOM 2131 C C . LEU A 1 289 ? 1.080 -9.688 -22.679 1.00 91.94 289 LEU A C 1
ATOM 2133 O O . LEU A 1 289 ? 1.321 -10.247 -21.612 1.00 91.94 289 LEU A O 1
ATOM 2137 N N . TRP A 1 290 ? 0.176 -8.715 -22.769 1.00 92.50 290 TRP A N 1
ATOM 2138 C CA . TRP A 1 290 ? -0.453 -8.094 -21.600 1.00 92.50 290 TRP A CA 1
ATOM 2139 C C . TRP A 1 290 ? -1.134 -9.067 -20.631 1.00 92.50 290 TRP A C 1
ATOM 2141 O O . TRP A 1 290 ? -0.927 -8.923 -19.423 1.00 92.50 290 TRP A O 1
ATOM 2151 N N . PRO A 1 291 ? -1.901 -10.077 -21.095 1.00 89.69 291 PRO A N 1
ATOM 2152 C CA . PRO A 1 291 ? -2.522 -11.040 -20.190 1.00 89.69 291 PRO A CA 1
ATOM 2153 C C . PRO A 1 291 ? -1.501 -11.853 -19.385 1.00 89.69 291 PRO A C 1
ATOM 2155 O O . PRO A 1 291 ? -1.798 -12.238 -18.259 1.00 89.69 291 PRO A O 1
ATOM 2158 N N . GLU A 1 292 ? -0.310 -12.096 -19.945 1.00 88.69 292 GLU A N 1
ATOM 2159 C CA . GLU A 1 292 ? 0.781 -12.833 -19.292 1.00 88.69 292 GLU A CA 1
ATOM 2160 C C . GLU A 1 292 ? 1.581 -11.949 -18.329 1.00 88.69 292 GLU A C 1
ATOM 2162 O O . GLU A 1 292 ? 2.126 -12.441 -17.345 1.00 88.69 292 GLU A O 1
ATOM 2167 N N . LEU A 1 293 ? 1.636 -10.640 -18.591 1.00 88.06 293 LEU A N 1
ATOM 2168 C CA . LEU A 1 293 ? 2.282 -9.672 -17.705 1.00 88.06 293 LEU A CA 1
ATOM 2169 C C . LEU A 1 293 ? 1.442 -9.370 -16.455 1.00 88.06 293 LEU A C 1
ATOM 2171 O O . LEU A 1 293 ? 1.985 -8.879 -15.462 1.00 88.06 293 LEU A O 1
ATOM 2175 N N . ARG A 1 294 ? 0.126 -9.639 -16.489 1.00 87.56 294 ARG A N 1
ATOM 2176 C CA . ARG A 1 294 ? -0.773 -9.347 -15.369 1.00 87.56 294 ARG A CA 1
ATOM 2177 C C . ARG A 1 294 ? -0.398 -10.168 -14.139 1.00 87.56 294 ARG A C 1
ATOM 2179 O O . ARG A 1 294 ? -0.472 -11.393 -14.154 1.00 87.56 294 ARG A O 1
ATOM 2186 N N . ARG A 1 295 ? -0.108 -9.476 -13.037 1.00 86.19 295 ARG A N 1
ATOM 2187 C CA . ARG A 1 295 ? 0.195 -10.096 -11.740 1.00 86.19 295 ARG A CA 1
ATOM 2188 C C . ARG A 1 295 ? -0.537 -9.420 -10.590 1.00 86.19 295 ARG A C 1
ATOM 2190 O O . ARG A 1 295 ? -0.814 -8.220 -10.645 1.00 86.19 295 ARG A O 1
ATOM 2197 N N . TYR A 1 296 ? -0.833 -10.200 -9.557 1.00 83.88 296 TYR A N 1
ATOM 2198 C CA . TYR A 1 296 ? -1.348 -9.706 -8.283 1.00 83.88 296 TYR A CA 1
ATOM 2199 C C . TYR A 1 296 ? -0.262 -9.821 -7.219 1.00 83.88 296 TYR A C 1
ATOM 2201 O O . TYR A 1 296 ? 0.494 -10.789 -7.252 1.00 83.88 296 TYR A O 1
ATOM 2209 N N . GLY A 1 297 ? -0.219 -8.844 -6.307 1.00 72.75 297 GLY A N 1
ATOM 2210 C CA . GLY A 1 297 ? 0.884 -8.688 -5.346 1.00 72.75 297 GLY A CA 1
ATOM 2211 C C . GLY A 1 297 ? 2.253 -8.601 -6.018 1.00 72.75 297 GLY A C 1
ATOM 2212 O O . GLY A 1 297 ? 3.235 -8.933 -5.332 1.00 72.75 297 GLY A O 1
#

Sequence (297 aa):
GAALALLLWSPNLLWQAQNGWPQAAMADSIREQDGAENRLTFLPLQLVLLSPLLVPLLVVGGVVLWRSASWRAFTVAVPVVALLTLVSGGRPYYPCGLYLVLLAAGAGPTVAWASRGRVTVRRALVGAGIMLAVPVSAVVALPILPPPVLARSPVVAVNDDPGHQIGWPALLDAVEEGWAAVPSADRDRAVVYTGNYGEAGAIELYGPARGLPAPWSAHNSWADWGPPPDSADGPVVVLVVGATPDGVAGSFRDCRVVTRVDNGVGLDNQEQDAPVMLCAGTTRPWSELWPELRRYG

Secondary structure (DSSP, 8-state):
-HHHHHHHHHHHHHHHHHTT-HHHHHHHHHHHHTHHHHHHHHHHHHHHTT-GGGHHHHHHHHHHHHH-TTTHHHHHHHHHHHHHHHHHT--TTTTHHHHHHHHHHHHHHHHHHHTSSSHHHHHHHHHHHHHHHHHHHHHHHSS-S-HHHHTTSTHHHH--TTGGGS-HHHHHHHHHHHHHTS-GGGGGG-EEEESSHHHHHHHHHHSGGGTPPPEEE-BGGGGGG-PPPTT--S-EEEE-SSS-HHHHBTTEES-EEEEE---SS----TTTT-EEEEESEESS-HHHHHHHH-B--

pLDDT: mean 91.64, std 8.06, range [42.75, 97.75]

Foldseek 3Di:
DVVVVCVVCVVVVVVCVVVVNLVVQQLVVLCVPQLVVQLVCQVVLVCVLQPVLCVVLLVQLLVQQCPDPVRPVLNVVLVVQSVVCNVSSHHNCRSVVSSVNSNVSSVVVLVVVCCDDPNVVSCVSNVVSCVVRVVSNCVLPPLPDDLLRVLVDCSCVSPVVSVLVFQLVLLLVQLLLLLVPFPPVLNVLEAEEEQEVSSQVSCQVCVVVVVHDRHQYLERCSLVVDWDALSSFAKYWYFHFPDDCVLCVVQFAPKDFRDARDSPNNRDDRRHRTTGIITGGTPDGRNVCSVVRHDYD